Protein AF-A0A651H0Q8-F1 (afdb_monomer_lite)

Foldseek 3Di:
DPPVVVVVVVVVVVVVVVVVVVPPPPPPPPDPQPFDQDPFWQKFKAKWFWKAFLVRQAIFIGHLFADDTDALKDFKDDPVRDDPPDPPDPIFDWTFRDVVLNLCVLVVDVSSVVCVQRIKMFTKTAGGTWGDDPGTIGGRIIHTAEIAAAQFASVCVVVVHTDGFPWKWWAADDDPDDDPDDTRHPPPDPVCPRITTIGGHHPVVQVPDPSIDIGHQVSVCVNRVHHYDHDYPPDDDDDDD

pLDDT: mean 79.5, std 18.44, range [32.16, 98.25]

Secondary structure (DSSP, 8-state):
--HHHHHHHHHHHHHHHHHHHH-------------EEPSSPEEEEEEEEEEEETTSS-EEEEESSS---B-SEEE---TT---SS-TTS--SEEEESSHHHHHHHHHH-HHHHTTGGG-EEEEEEEEEEEEE-SSEEEEEEEEEEEEEEESB-HHHHHTT---B--EEEEE-----S--SSS---SSS-GGGTTEEEEEEE-HHHHHT-TTS-EE-HHHHHHHHTSEEEEE--SSS-----

Sequence (241 aa):
MPPFLVFFILLAVVFVFLWVASNDERELPSGELEDAALDEPIMAVKRAHVRLSSDGREATLTGLTAGSRYAVDARATCPRGCVTPTPTCRCGFYAMRSDVESRRLPSEATWARRADPLSVRLDVELSGVVLEYELGYRAERQRVVEVGIPDRCVPCAEAGVDRQAAGLIARPRRIASPFSGSGNPYLGDPSLREWLELRSACLDHWESAPGQPALALGDLAELLGTVVRWEASGTAGPVSR

Radius of gyration: 21.63 Å; chains: 1; bounding box: 43×67×58 Å

Structure (mmCIF, N/CA/C/O backbone):
data_AF-A0A651H0Q8-F1
#
_entry.id   AF-A0A651H0Q8-F1
#
loop_
_atom_site.group_PDB
_atom_site.id
_atom_site.type_symbol
_atom_site.label_atom_id
_atom_site.label_alt_id
_atom_site.label_comp_id
_atom_site.label_asym_id
_atom_site.label_entity_id
_atom_site.label_seq_id
_atom_site.pdbx_PDB_ins_code
_atom_site.Cartn_x
_atom_site.Cartn_y
_atom_site.Cartn_z
_atom_site.occupancy
_atom_site.B_iso_or_equiv
_atom_site.auth_seq_id
_atom_site.auth_comp_id
_atom_site.auth_asym_id
_atom_site.auth_atom_id
_atom_site.pdbx_PDB_model_num
ATOM 1 N N . MET A 1 1 ? 15.636 52.898 32.239 1.00 58.38 1 MET A N 1
ATOM 2 C CA . MET A 1 1 ? 15.802 51.442 32.025 1.00 58.38 1 MET A CA 1
ATOM 3 C C . MET A 1 1 ? 17.014 51.226 31.137 1.00 58.38 1 MET A C 1
ATOM 5 O O . MET A 1 1 ? 17.113 51.940 30.144 1.00 58.38 1 MET A O 1
ATOM 9 N N . PRO A 1 2 ? 17.943 50.319 31.479 1.00 79.19 2 PRO A N 1
ATOM 10 C CA . PRO A 1 2 ? 19.078 50.038 30.610 1.00 79.19 2 PRO A CA 1
ATOM 11 C C . PRO A 1 2 ? 18.572 49.432 29.287 1.00 79.19 2 PRO A C 1
ATOM 13 O O . PRO A 1 2 ? 17.669 48.594 29.322 1.00 79.19 2 PRO A O 1
ATOM 16 N N . PRO A 1 3 ? 19.123 49.834 28.128 1.00 78.38 3 PRO A N 1
ATOM 17 C CA . PRO A 1 3 ? 18.635 49.426 26.804 1.00 78.38 3 PRO A CA 1
ATOM 18 C C . PRO A 1 3 ? 18.616 47.901 26.609 1.00 78.38 3 PRO A C 1
ATOM 20 O O . PRO A 1 3 ? 17.747 47.371 25.921 1.00 78.38 3 PRO A O 1
ATOM 23 N N . PHE A 1 4 ? 19.500 47.182 27.303 1.00 76.81 4 PHE A N 1
ATOM 24 C CA . PHE A 1 4 ? 19.525 45.720 27.321 1.00 76.81 4 PHE A CA 1
ATOM 25 C C . PHE A 1 4 ? 18.252 45.094 27.910 1.00 76.81 4 PHE A C 1
ATOM 27 O O . PHE A 1 4 ? 17.795 44.067 27.422 1.00 76.81 4 PHE A O 1
ATOM 34 N N . LEU A 1 5 ? 17.632 45.723 28.911 1.00 81.81 5 LEU A N 1
ATOM 35 C CA . LEU A 1 5 ? 16.443 45.175 29.568 1.00 81.81 5 LEU A CA 1
ATOM 36 C C . LEU A 1 5 ? 15.201 45.263 28.667 1.00 81.81 5 LEU A C 1
ATOM 38 O O . LEU A 1 5 ? 14.385 44.349 28.651 1.00 81.81 5 LEU A O 1
ATOM 42 N N . VAL A 1 6 ? 15.098 46.324 27.860 1.00 82.75 6 VAL A N 1
ATOM 43 C CA . VAL A 1 6 ? 14.011 46.494 26.880 1.00 82.75 6 VAL A CA 1
ATOM 44 C C . VAL A 1 6 ? 14.120 45.455 25.759 1.00 82.75 6 VAL A C 1
ATOM 46 O O . VAL A 1 6 ? 13.115 44.871 25.362 1.00 82.75 6 VAL A O 1
ATOM 49 N N . PHE A 1 7 ? 15.341 45.169 25.298 1.00 85.31 7 PHE A N 1
ATOM 50 C CA . PHE A 1 7 ? 15.590 44.157 24.269 1.00 85.31 7 PHE A CA 1
ATOM 51 C C . PHE A 1 7 ? 15.193 42.744 24.726 1.00 85.31 7 PHE A C 1
ATOM 53 O O . PHE A 1 7 ? 14.499 42.039 23.997 1.00 85.31 7 PHE A O 1
ATOM 60 N N . PHE A 1 8 ? 15.560 42.347 25.950 1.00 86.69 8 PHE A N 1
ATOM 61 C CA . PHE A 1 8 ? 15.185 41.033 26.488 1.00 86.69 8 PHE A CA 1
ATOM 62 C C . PHE A 1 8 ? 13.675 40.877 26.683 1.00 86.69 8 PHE A C 1
ATOM 64 O O . PHE A 1 8 ? 13.137 39.809 26.397 1.00 86.69 8 PHE A O 1
ATOM 71 N N . ILE A 1 9 ? 12.981 41.935 27.114 1.00 88.31 9 ILE A N 1
ATOM 72 C CA . ILE A 1 9 ? 11.519 41.913 27.253 1.00 88.31 9 ILE A CA 1
ATOM 73 C C . ILE A 1 9 ? 10.855 41.730 25.884 1.00 88.31 9 ILE A C 1
ATOM 75 O O . ILE A 1 9 ? 9.974 40.886 25.748 1.00 88.31 9 ILE A O 1
ATOM 79 N N . LEU A 1 10 ? 11.303 42.454 24.853 1.00 88.75 10 LEU A N 1
ATOM 80 C CA . LEU A 1 10 ? 10.767 42.294 23.497 1.00 88.75 10 LEU A CA 1
ATOM 81 C C . LEU A 1 10 ? 11.007 40.885 22.947 1.00 88.75 10 LEU A C 1
ATOM 83 O O . LEU A 1 10 ? 10.104 40.298 22.359 1.00 88.75 10 LEU A O 1
ATOM 87 N N . LEU A 1 11 ? 12.192 40.318 23.180 1.00 89.88 11 LEU A N 1
ATOM 88 C CA . LEU A 1 11 ? 12.531 38.976 22.713 1.00 89.88 11 LEU A CA 1
ATOM 89 C C . LEU A 1 11 ? 11.701 37.901 23.430 1.00 89.88 11 LEU A C 1
ATOM 91 O O . LEU A 1 11 ? 11.216 36.978 22.783 1.00 89.88 11 LEU A O 1
ATOM 95 N N . ALA A 1 12 ? 11.457 38.062 24.734 1.00 87.62 12 ALA A N 1
ATOM 96 C CA . ALA A 1 12 ? 10.565 37.191 25.494 1.00 87.62 12 ALA A CA 1
ATOM 97 C C . ALA A 1 12 ? 9.109 37.292 25.011 1.00 87.62 12 ALA A C 1
ATOM 99 O O . ALA A 1 12 ? 8.456 36.268 24.848 1.00 87.62 12 ALA A O 1
ATOM 100 N N . VAL A 1 13 ? 8.611 38.499 24.720 1.00 89.38 13 VAL A N 1
ATOM 101 C CA . VAL A 1 13 ? 7.250 38.697 24.189 1.00 89.38 13 VAL A CA 1
ATOM 102 C C . VAL A 1 13 ? 7.101 38.067 22.806 1.00 89.38 13 VAL A C 1
ATOM 104 O O . VAL A 1 13 ? 6.123 37.364 22.571 1.00 89.38 13 VAL A O 1
ATOM 107 N N . VAL A 1 14 ? 8.077 38.252 21.911 1.00 90.25 14 VAL A N 1
ATOM 108 C CA . VAL A 1 14 ? 8.083 37.609 20.587 1.00 90.25 14 VAL A CA 1
ATOM 109 C C . VAL A 1 14 ? 8.149 36.091 20.726 1.00 90.25 14 VAL A C 1
ATOM 111 O O . VAL A 1 14 ? 7.401 35.391 20.052 1.00 90.25 14 VAL A O 1
ATOM 114 N N . PHE A 1 15 ? 8.988 35.573 21.624 1.00 86.31 15 PHE A N 1
ATOM 115 C CA . PHE A 1 15 ? 9.082 34.138 21.874 1.00 86.31 15 PHE A CA 1
ATOM 116 C C . PHE A 1 15 ? 7.768 33.567 22.414 1.00 86.31 15 PHE A C 1
ATOM 118 O O . PHE A 1 15 ? 7.323 32.538 21.926 1.00 86.31 15 PHE A O 1
ATOM 125 N N . VAL A 1 16 ? 7.108 34.249 23.355 1.00 84.19 16 VAL A N 1
ATOM 126 C CA . VAL A 1 16 ? 5.787 33.849 23.865 1.00 84.19 16 VAL A CA 1
ATOM 127 C C . VAL A 1 16 ? 4.738 33.904 22.758 1.00 84.19 16 VAL A C 1
ATOM 129 O O . VAL A 1 16 ? 3.971 32.961 22.627 1.00 84.19 16 VAL A O 1
ATOM 132 N N . PHE A 1 17 ? 4.727 34.939 21.917 1.00 79.50 17 PHE A N 1
ATOM 133 C CA . PHE A 1 17 ? 3.796 35.023 20.788 1.00 79.50 17 PHE A CA 1
ATOM 134 C C . PHE A 1 17 ? 4.016 33.908 19.764 1.00 79.50 17 PHE A C 1
ATOM 136 O O . PHE A 1 17 ? 3.051 33.307 19.304 1.00 79.50 17 PHE A O 1
ATOM 143 N N . LEU A 1 18 ? 5.270 33.603 19.428 1.00 76.31 18 LEU A N 1
ATOM 144 C CA . LEU A 1 18 ? 5.611 32.506 18.521 1.00 76.31 18 LEU A CA 1
ATOM 145 C C . LEU A 1 18 ? 5.311 31.142 19.144 1.00 76.31 18 LEU A C 1
ATOM 147 O O . LEU A 1 18 ? 4.853 30.246 18.445 1.00 76.31 18 LEU A O 1
ATOM 151 N N . TRP A 1 19 ? 5.529 30.986 20.449 1.00 75.19 19 TRP A N 1
ATOM 152 C CA . TRP A 1 19 ? 5.202 29.769 21.185 1.00 75.19 19 TRP A CA 1
ATOM 153 C C . TRP A 1 19 ? 3.688 29.559 21.272 1.00 75.19 19 TRP A C 1
ATOM 155 O O . TRP A 1 19 ? 3.228 28.461 20.995 1.00 75.19 19 TRP A O 1
ATOM 165 N N . VAL A 1 20 ? 2.905 30.606 21.555 1.00 68.50 20 VAL A N 1
ATOM 166 C CA . VAL A 1 20 ? 1.432 30.563 21.553 1.00 68.50 20 VAL A CA 1
ATOM 167 C C . VAL A 1 20 ? 0.891 30.303 20.146 1.00 68.50 20 VAL A C 1
ATOM 169 O O . VAL A 1 20 ? 0.029 29.453 19.989 1.00 68.50 20 VAL A O 1
ATOM 172 N N . ALA A 1 21 ? 1.429 30.954 19.111 1.00 66.00 21 ALA A N 1
ATOM 173 C CA . ALA A 1 21 ? 1.021 30.706 17.725 1.00 66.00 21 ALA A CA 1
ATOM 174 C C . ALA A 1 21 ? 1.430 29.310 17.220 1.00 66.00 21 ALA A C 1
ATOM 176 O O . ALA A 1 21 ? 0.765 28.746 16.357 1.00 66.00 21 ALA A O 1
ATOM 177 N N . SER A 1 22 ? 2.521 28.744 17.747 1.00 66.50 22 SER A N 1
ATOM 178 C CA . SER A 1 22 ? 2.955 27.374 17.449 1.00 66.50 22 SER A CA 1
ATOM 179 C C . SER A 1 22 ? 2.196 26.316 18.255 1.00 66.50 22 SER A C 1
ATOM 181 O O . SER A 1 22 ? 2.144 25.172 17.812 1.00 66.50 22 SER A O 1
ATOM 183 N N . ASN A 1 23 ? 1.654 26.682 19.419 1.00 53.66 23 ASN A N 1
ATOM 184 C CA . ASN A 1 23 ? 0.813 25.842 20.275 1.00 53.66 23 ASN A CA 1
ATOM 185 C C . ASN A 1 23 ? -0.680 26.112 20.072 1.00 53.66 23 ASN A C 1
ATOM 187 O O . ASN A 1 23 ? -1.484 25.689 20.900 1.00 53.66 23 ASN A O 1
ATOM 191 N N . ASP A 1 24 ? -1.061 26.764 18.972 1.00 43.28 24 ASP A N 1
ATOM 192 C CA . ASP A 1 24 ? -2.430 26.728 18.466 1.00 43.28 24 ASP A CA 1
ATOM 193 C C . ASP A 1 24 ? -2.692 25.313 17.917 1.00 43.28 24 ASP A C 1
ATOM 195 O O . ASP A 1 24 ? -2.823 25.063 16.715 1.00 43.28 24 ASP A O 1
ATOM 199 N N . GLU A 1 25 ? -2.686 24.339 18.832 1.00 45.59 25 GLU A N 1
ATOM 200 C CA . GLU A 1 25 ? -3.443 23.111 18.702 1.00 45.59 25 GLU A CA 1
ATOM 201 C C . GLU A 1 25 ? -4.886 23.571 18.567 1.00 45.59 25 GLU A C 1
ATOM 203 O O . GLU A 1 25 ? -5.592 23.737 19.557 1.00 45.59 25 GLU A O 1
ATOM 208 N N . ARG A 1 26 ? -5.303 23.856 17.328 1.00 42.34 26 ARG A N 1
ATOM 209 C CA . ARG A 1 26 ? -6.712 24.020 17.001 1.00 42.34 26 ARG A CA 1
ATOM 210 C C . ARG A 1 26 ? -7.426 22.868 17.679 1.00 42.34 26 ARG A C 1
ATOM 212 O O . ARG A 1 26 ? -7.199 21.715 17.303 1.00 42.34 26 ARG A O 1
ATOM 219 N N . GLU A 1 27 ? -8.234 23.191 18.683 1.00 38.28 27 GLU A N 1
ATOM 220 C CA . GLU A 1 27 ? -9.226 22.283 19.222 1.00 38.28 27 GLU A CA 1
ATOM 221 C C . GLU A 1 27 ? -10.035 21.826 18.014 1.00 38.28 27 GLU A C 1
ATOM 223 O O . GLU A 1 27 ? -10.849 22.562 17.454 1.00 38.28 27 GLU A O 1
ATOM 228 N N . LEU A 1 28 ? -9.701 20.631 17.525 1.00 44.22 28 LEU A N 1
ATOM 229 C CA . LEU A 1 28 ? -10.517 19.942 16.552 1.00 44.22 28 LEU A CA 1
ATOM 230 C C . LEU A 1 28 ? -11.898 19.879 17.198 1.00 44.22 28 LEU A C 1
ATOM 232 O O . LEU A 1 28 ? -11.979 19.407 18.337 1.00 44.22 28 LEU A O 1
ATOM 236 N N . PRO A 1 29 ? -12.950 20.393 16.538 1.00 36.59 29 PRO A N 1
ATOM 237 C CA . PRO A 1 29 ? -14.281 20.364 17.106 1.00 36.59 29 PRO A CA 1
ATOM 238 C C . PRO A 1 29 ? -14.562 18.923 17.508 1.00 36.59 29 PRO A C 1
ATOM 240 O O . PRO A 1 29 ? -14.526 18.014 16.676 1.00 36.59 29 PRO A O 1
ATOM 243 N N . SER A 1 30 ? -14.765 18.720 18.807 1.00 40.84 30 SER A N 1
ATOM 244 C CA . SER A 1 30 ? -15.119 17.445 19.413 1.00 40.84 30 SER A CA 1
ATOM 245 C C . SER A 1 30 ? -16.570 17.124 19.065 1.00 40.84 30 SER A C 1
ATOM 247 O O . SER A 1 30 ? -17.421 17.018 19.948 1.00 40.84 30 SER A O 1
ATOM 249 N N . GLY A 1 31 ? -16.874 17.043 17.768 1.00 43.09 31 GLY A N 1
ATOM 250 C CA . GLY A 1 31 ? -18.055 16.331 17.320 1.00 43.09 31 GLY A CA 1
ATOM 251 C C . GLY A 1 31 ? -17.965 14.939 17.922 1.00 43.09 31 GLY A C 1
ATOM 252 O O . GLY A 1 31 ? -16.889 14.336 17.896 1.00 43.09 31 GLY A O 1
ATOM 253 N N . GLU A 1 32 ? -19.048 14.487 18.546 1.00 42.12 32 GLU A N 1
ATOM 254 C CA . GLU A 1 32 ? -19.187 13.104 18.984 1.00 42.12 32 GLU A CA 1
ATOM 255 C C . GLU A 1 32 ? -18.803 12.214 17.801 1.00 42.12 32 GLU A C 1
ATOM 257 O O . GLU A 1 32 ? -19.514 12.139 16.803 1.00 42.12 32 GLU A O 1
ATOM 262 N N . LEU A 1 33 ? -17.609 11.625 17.866 1.00 54.22 33 LEU A N 1
ATOM 263 C CA . LEU A 1 33 ? -17.203 10.597 16.928 1.00 54.22 33 LEU A CA 1
ATOM 264 C C . LEU A 1 33 ? -18.103 9.412 17.265 1.00 54.22 33 LEU A C 1
ATOM 266 O O . LEU A 1 33 ? -17.948 8.806 18.324 1.00 54.22 33 LEU A O 1
ATOM 270 N N . GLU A 1 34 ? -19.106 9.161 16.428 1.00 56.50 34 GLU A N 1
ATOM 271 C CA . GLU A 1 34 ? -19.976 8.004 16.592 1.00 56.50 34 GLU A CA 1
ATOM 272 C C . GLU A 1 34 ? -19.148 6.737 16.358 1.00 56.50 34 GLU A C 1
ATOM 274 O O . GLU A 1 34 ? -18.801 6.383 15.231 1.00 56.50 34 GLU A O 1
ATOM 279 N N . ASP A 1 35 ? -18.815 6.051 17.450 1.00 60.16 35 ASP A N 1
ATOM 280 C CA . ASP A 1 35 ? -18.239 4.712 17.433 1.00 60.16 35 ASP A CA 1
ATOM 281 C C . ASP A 1 35 ? -19.345 3.718 17.032 1.00 60.16 35 ASP A C 1
ATOM 283 O O . ASP A 1 35 ? -19.975 3.081 17.879 1.00 60.16 35 ASP A O 1
ATOM 287 N N . ALA A 1 36 ? -19.619 3.589 15.734 1.00 61.53 36 ALA A N 1
ATOM 288 C CA . ALA A 1 36 ? -20.574 2.606 15.234 1.00 61.53 36 ALA A CA 1
ATOM 289 C C . ALA A 1 36 ? -19.857 1.295 14.879 1.00 61.53 36 ALA A C 1
ATOM 291 O O . ALA A 1 36 ? -18.912 1.267 14.084 1.00 61.53 36 ALA A O 1
ATOM 292 N N . ALA A 1 37 ? -20.322 0.186 15.456 1.00 64.94 37 ALA A N 1
ATOM 293 C CA . ALA A 1 37 ? -20.085 -1.126 14.870 1.00 64.94 37 ALA A CA 1
ATOM 294 C C . ALA A 1 37 ? -21.007 -1.250 13.654 1.00 64.94 37 ALA A C 1
ATOM 296 O O . ALA A 1 37 ? -22.225 -1.169 13.795 1.00 64.94 37 ALA A O 1
ATOM 297 N N . LEU A 1 38 ? -20.425 -1.383 12.466 1.00 69.12 38 LEU A N 1
ATOM 298 C CA . LEU A 1 38 ? -21.190 -1.404 11.222 1.00 69.12 38 LEU A CA 1
ATOM 299 C C . LEU A 1 38 ? -21.595 -2.830 10.847 1.00 69.12 38 LEU A C 1
ATOM 301 O O . LEU A 1 38 ? -20.752 -3.731 10.850 1.00 69.12 38 LEU A O 1
ATOM 305 N N . ASP A 1 39 ? -22.864 -3.001 10.473 1.00 72.56 39 ASP A N 1
ATOM 306 C CA . ASP A 1 39 ? -23.389 -4.261 9.934 1.00 72.56 39 ASP A CA 1
ATOM 307 C C . ASP A 1 39 ? -22.916 -4.504 8.488 1.00 72.56 39 ASP A C 1
ATOM 309 O O . ASP A 1 39 ? -22.692 -5.649 8.090 1.00 72.56 39 ASP A O 1
ATOM 313 N N . GLU A 1 40 ? -22.692 -3.431 7.718 1.00 87.31 40 GLU A N 1
ATOM 314 C CA . GLU A 1 40 ? -22.168 -3.474 6.349 1.00 87.31 40 GLU A CA 1
ATOM 315 C C . GLU A 1 40 ? -20.798 -2.777 6.244 1.00 87.31 40 GLU A C 1
ATOM 317 O O . GLU A 1 40 ? -20.602 -1.711 6.838 1.00 87.31 40 GLU A O 1
ATOM 322 N N . PRO A 1 41 ? -19.829 -3.335 5.491 1.00 92.50 41 PRO A N 1
ATOM 323 C CA . PRO A 1 41 ? -18.532 -2.694 5.313 1.00 92.50 41 PRO A CA 1
ATOM 324 C C . PRO A 1 41 ? -18.612 -1.373 4.534 1.00 92.50 41 PRO A C 1
ATOM 326 O O . PRO A 1 41 ? -19.309 -1.272 3.526 1.00 92.50 41 PRO A O 1
ATOM 329 N N . ILE A 1 42 ? -17.815 -0.379 4.939 1.00 95.06 42 ILE A N 1
ATOM 330 C CA . ILE A 1 42 ? -17.662 0.884 4.199 1.00 95.06 42 ILE A CA 1
ATOM 331 C C . ILE A 1 42 ? -16.602 0.726 3.115 1.00 95.06 42 ILE A C 1
ATOM 333 O O . ILE A 1 42 ? -15.455 0.387 3.409 1.00 95.06 42 ILE A O 1
ATOM 337 N N . MET A 1 43 ? -16.956 1.074 1.879 1.00 95.94 43 MET A N 1
ATOM 338 C CA . MET A 1 43 ? -15.986 1.224 0.797 1.00 95.94 43 MET A CA 1
ATOM 339 C C . MET A 1 43 ? -15.220 2.541 0.929 1.00 95.94 43 MET A C 1
ATOM 341 O O . MET A 1 43 ? -15.809 3.617 1.043 1.00 95.94 43 MET A O 1
ATOM 345 N N . ALA A 1 44 ? -13.895 2.459 0.886 1.00 95.50 44 ALA A N 1
ATOM 346 C CA . ALA A 1 44 ? -12.996 3.600 0.979 1.00 95.50 44 ALA A CA 1
ATOM 347 C C . ALA A 1 44 ? -11.735 3.378 0.131 1.00 95.50 44 ALA A C 1
ATOM 349 O O . ALA A 1 44 ? -11.480 2.280 -0.365 1.00 95.50 44 ALA A O 1
ATOM 350 N N . VAL A 1 45 ? -10.924 4.425 -0.020 1.00 93.94 45 VAL A N 1
ATOM 351 C CA . VAL A 1 45 ? -9.679 4.392 -0.801 1.00 93.94 45 VAL A CA 1
ATOM 352 C C . VAL A 1 45 ? -8.511 4.825 0.071 1.00 93.94 45 VAL A C 1
ATOM 354 O O . VAL A 1 45 ? -8.617 5.782 0.831 1.00 93.94 45 VAL A O 1
ATOM 357 N N . LYS A 1 46 ? -7.356 4.172 -0.030 1.00 91.50 46 LYS A N 1
ATOM 358 C CA . LYS A 1 46 ? -6.136 4.625 0.658 1.00 91.50 46 LYS A CA 1
ATOM 359 C C . LYS A 1 46 ? -4.893 4.442 -0.195 1.00 91.50 46 LYS A C 1
ATOM 361 O O . LYS A 1 46 ? -4.890 3.689 -1.161 1.00 91.50 46 LYS A O 1
ATOM 366 N N . ARG A 1 47 ? -3.805 5.092 0.219 1.00 90.12 47 ARG A N 1
ATOM 367 C CA . ARG A 1 47 ? -2.466 4.866 -0.334 1.00 90.12 47 ARG A CA 1
ATOM 368 C C . ARG A 1 47 ? -1.634 4.000 0.605 1.00 90.12 47 ARG A C 1
ATOM 370 O O . ARG A 1 47 ? -1.696 4.143 1.830 1.00 90.12 47 ARG A O 1
ATOM 377 N N . ALA A 1 48 ? -0.842 3.113 0.024 1.00 90.19 48 ALA A N 1
ATOM 378 C CA . ALA A 1 48 ? 0.050 2.212 0.743 1.00 90.19 48 ALA A CA 1
ATOM 379 C C . ALA A 1 48 ? 1.327 1.965 -0.060 1.00 90.19 48 ALA A C 1
ATOM 381 O O . ALA A 1 48 ? 1.454 2.410 -1.195 1.00 90.19 48 ALA A O 1
ATOM 382 N N . HIS A 1 49 ? 2.262 1.225 0.523 1.00 90.31 49 HIS A N 1
ATOM 383 C CA . HIS A 1 49 ? 3.347 0.599 -0.223 1.00 90.31 49 HIS A CA 1
ATOM 384 C C . HIS A 1 49 ? 3.138 -0.908 -0.270 1.00 90.31 49 HIS A C 1
ATOM 386 O O . HIS A 1 49 ? 2.687 -1.494 0.717 1.00 90.31 49 HIS A O 1
ATOM 392 N N . VAL A 1 50 ? 3.550 -1.521 -1.378 1.00 93.44 50 VAL A N 1
ATOM 393 C CA . VAL A 1 50 ? 3.661 -2.975 -1.494 1.00 93.44 50 VAL A CA 1
ATOM 394 C C . VAL A 1 50 ? 5.099 -3.384 -1.203 1.00 93.44 50 VAL A C 1
ATOM 396 O O . VAL A 1 50 ? 6.062 -2.759 -1.664 1.00 93.44 50 VAL A O 1
ATOM 399 N N . ARG A 1 51 ? 5.239 -4.432 -0.403 1.00 92.38 51 ARG A N 1
ATOM 400 C CA . ARG A 1 51 ? 6.508 -5.010 0.013 1.00 92.38 51 ARG A CA 1
ATOM 401 C C . ARG A 1 51 ? 6.591 -6.445 -0.481 1.00 92.38 51 ARG A C 1
ATOM 403 O O . ARG A 1 51 ? 5.592 -7.154 -0.434 1.00 92.38 51 ARG A O 1
ATOM 410 N N . LEU A 1 52 ? 7.778 -6.857 -0.900 1.00 93.81 52 LEU A N 1
ATOM 411 C CA . LEU A 1 52 ? 8.092 -8.232 -1.278 1.00 93.81 52 LEU A CA 1
ATOM 412 C C . LEU A 1 52 ? 9.197 -8.753 -0.360 1.00 93.81 52 LEU A C 1
ATOM 414 O O . LEU A 1 52 ? 10.150 -8.019 -0.091 1.00 93.81 52 LEU A O 1
ATOM 418 N N . SER A 1 53 ? 9.088 -9.983 0.126 1.00 91.94 53 SER A N 1
ATOM 419 C CA . SER A 1 53 ? 10.178 -10.622 0.861 1.00 91.94 53 SER A CA 1
ATOM 420 C C . SER A 1 53 ? 11.425 -10.742 -0.024 1.00 91.94 53 SER A C 1
ATOM 422 O O . SER A 1 53 ? 11.345 -10.796 -1.254 1.00 91.94 53 SER A O 1
ATOM 424 N N . SER A 1 54 ? 12.607 -10.760 0.588 1.00 88.31 54 SER A N 1
ATOM 425 C CA . SER A 1 54 ? 13.885 -10.858 -0.130 1.00 88.31 54 SER A CA 1
ATOM 426 C C . SER A 1 54 ? 14.018 -12.132 -0.975 1.00 88.31 54 SER A C 1
ATOM 428 O O . SER A 1 54 ? 14.701 -12.110 -1.998 1.00 88.31 54 SER A O 1
ATOM 430 N N . ASP A 1 55 ? 13.335 -13.209 -0.584 1.00 89.62 55 ASP A N 1
ATOM 431 C CA . ASP A 1 55 ? 13.245 -14.474 -1.321 1.00 89.62 55 ASP A CA 1
ATOM 432 C C . ASP A 1 55 ? 12.136 -14.498 -2.393 1.00 89.62 55 ASP A C 1
ATOM 434 O O . ASP A 1 55 ? 12.023 -15.472 -3.137 1.00 89.62 55 ASP A O 1
ATOM 438 N N . GLY A 1 56 ? 11.325 -13.439 -2.489 1.00 91.56 56 GLY A N 1
ATOM 439 C CA . GLY A 1 56 ? 10.250 -13.291 -3.469 1.00 91.56 56 GLY A CA 1
ATOM 440 C C . GLY A 1 56 ? 9.014 -14.160 -3.230 1.00 91.56 56 GLY A C 1
ATOM 441 O O . GLY A 1 56 ? 8.169 -14.245 -4.117 1.00 91.56 56 GLY A O 1
ATOM 442 N N . ARG A 1 57 ? 8.903 -14.823 -2.073 1.00 93.56 57 ARG A N 1
ATOM 443 C CA . ARG A 1 57 ? 7.833 -15.793 -1.782 1.00 93.56 57 ARG A CA 1
ATOM 444 C C . ARG A 1 57 ? 6.618 -15.202 -1.079 1.00 93.56 57 ARG A C 1
ATOM 446 O O . ARG A 1 57 ? 5.587 -15.864 -1.015 1.00 93.56 57 ARG A O 1
ATOM 453 N N . GLU A 1 58 ? 6.733 -13.995 -0.540 1.00 95.38 58 GLU A N 1
ATOM 454 C CA . GLU A 1 58 ? 5.662 -13.330 0.194 1.00 95.38 58 GLU A CA 1
ATOM 455 C C . GLU A 1 58 ? 5.534 -11.869 -0.232 1.00 95.38 58 GLU A C 1
ATOM 457 O O . GLU A 1 58 ? 6.529 -11.172 -0.445 1.00 95.38 58 GLU A O 1
ATOM 462 N N . ALA A 1 59 ? 4.296 -11.378 -0.281 1.00 95.94 59 ALA A N 1
ATOM 463 C CA . ALA A 1 59 ? 4.001 -9.963 -0.437 1.00 95.94 59 ALA A CA 1
ATOM 464 C C . ALA A 1 59 ? 3.161 -9.451 0.738 1.00 95.94 59 ALA A C 1
ATOM 466 O O . ALA A 1 59 ? 2.350 -10.165 1.324 1.00 95.94 59 ALA A O 1
ATOM 467 N N . THR A 1 60 ? 3.358 -8.188 1.104 1.00 94.88 60 THR A N 1
ATOM 468 C CA . THR A 1 60 ? 2.598 -7.537 2.174 1.00 94.88 60 THR A CA 1
ATOM 469 C C . THR A 1 60 ? 2.431 -6.050 1.892 1.00 94.88 60 THR A C 1
ATOM 471 O O . THR A 1 60 ? 3.027 -5.496 0.966 1.00 94.88 60 THR A O 1
ATOM 474 N N . LEU A 1 61 ? 1.601 -5.388 2.690 1.00 93.44 61 LEU A N 1
ATOM 475 C CA . LEU A 1 61 ? 1.295 -3.975 2.561 1.00 93.44 61 LEU A CA 1
ATOM 476 C C . LEU A 1 61 ? 1.809 -3.216 3.784 1.00 93.44 61 LEU A C 1
ATOM 478 O O . LEU A 1 61 ? 1.847 -3.737 4.897 1.00 93.44 61 LEU A O 1
ATOM 482 N N . THR A 1 62 ? 2.188 -1.957 3.584 1.00 88.38 62 THR A N 1
ATOM 483 C CA . THR A 1 62 ? 2.568 -1.038 4.669 1.00 88.38 62 THR A CA 1
ATOM 484 C C . THR A 1 62 ? 1.926 0.327 4.456 1.00 88.38 62 THR A C 1
ATOM 486 O O . THR A 1 62 ? 1.705 0.738 3.317 1.00 88.38 62 THR A O 1
ATOM 489 N N . GLY A 1 63 ? 1.631 1.053 5.537 1.00 82.94 63 GLY A N 1
ATOM 490 C CA . GLY A 1 63 ? 1.151 2.436 5.449 1.00 82.94 63 GLY A CA 1
ATOM 491 C C . GLY A 1 63 ? 2.208 3.387 4.872 1.00 82.94 63 GLY A C 1
ATOM 492 O O . GLY A 1 63 ? 3.387 3.048 4.807 1.00 82.94 63 GLY A O 1
ATOM 493 N N . LEU A 1 64 ? 1.796 4.594 4.470 1.00 76.75 64 LEU A N 1
ATOM 494 C CA . LEU A 1 64 ? 2.723 5.612 3.953 1.00 76.75 64 LEU A CA 1
ATOM 495 C C . LEU A 1 64 ? 3.630 6.227 5.037 1.00 76.75 64 LEU A C 1
ATOM 497 O O . LEU A 1 64 ? 4.795 6.529 4.767 1.00 76.75 64 LEU A O 1
ATOM 501 N N . THR A 1 65 ? 3.087 6.436 6.243 1.00 64.56 65 THR A N 1
ATOM 502 C CA . THR A 1 65 ? 3.663 7.283 7.312 1.00 64.56 65 THR A CA 1
ATOM 503 C C . THR A 1 65 ? 4.109 6.558 8.565 1.00 64.56 65 THR A C 1
ATOM 505 O O . THR A 1 65 ? 4.878 7.107 9.344 1.00 64.56 65 THR A O 1
ATOM 508 N N . ALA A 1 66 ? 3.573 5.380 8.834 1.00 61.97 66 ALA A N 1
ATOM 509 C CA . ALA A 1 66 ? 3.907 4.561 9.987 1.00 61.97 66 ALA A CA 1
ATOM 510 C C . ALA A 1 66 ? 3.102 3.271 9.892 1.00 61.97 66 ALA A C 1
ATOM 512 O O . ALA A 1 66 ? 2.076 3.207 9.208 1.00 61.97 66 ALA A O 1
ATOM 513 N N . GLY A 1 67 ? 3.546 2.275 10.644 1.00 64.56 67 GLY A N 1
ATOM 514 C CA . GLY A 1 67 ? 2.810 1.043 10.855 1.00 64.56 67 GLY A CA 1
ATOM 515 C C . GLY A 1 67 ? 3.595 -0.175 10.414 1.00 64.56 67 GLY A C 1
ATOM 516 O O . GLY A 1 67 ? 4.460 -0.111 9.541 1.00 64.56 67 GLY A O 1
ATOM 517 N N . SER A 1 68 ? 3.264 -1.287 11.051 1.00 75.06 68 SER A N 1
ATOM 518 C CA . SER A 1 68 ? 3.788 -2.590 10.690 1.00 75.06 68 SER A CA 1
ATOM 519 C C . SER A 1 68 ? 3.187 -3.068 9.374 1.00 75.06 68 SER A C 1
ATOM 521 O O . SER A 1 68 ? 2.174 -2.552 8.890 1.00 75.06 68 SER A O 1
ATOM 523 N N . ARG A 1 69 ? 3.826 -4.086 8.807 1.00 88.06 69 ARG A N 1
ATOM 524 C CA . ARG A 1 69 ? 3.267 -4.866 7.708 1.00 88.06 69 ARG A CA 1
ATOM 525 C C . ARG A 1 69 ? 1.879 -5.410 8.059 1.00 88.06 69 ARG A C 1
ATOM 527 O O . ARG A 1 69 ? 1.633 -5.808 9.198 1.00 88.06 69 ARG A O 1
ATOM 534 N N . TYR A 1 70 ? 0.991 -5.441 7.076 1.00 91.12 70 TYR A N 1
ATOM 535 C CA . TYR A 1 70 ? -0.343 -6.014 7.204 1.00 91.12 70 TYR A CA 1
ATOM 536 C C . TYR A 1 70 ? -0.734 -6.781 5.940 1.00 91.12 70 TYR A C 1
ATOM 538 O O . TYR A 1 70 ? -0.281 -6.481 4.832 1.00 91.12 70 TYR A O 1
ATOM 546 N N . ALA A 1 71 ? -1.562 -7.806 6.124 1.00 95.25 71 ALA A N 1
ATOM 547 C CA . ALA A 1 71 ? -2.139 -8.579 5.033 1.00 95.25 71 ALA A CA 1
ATOM 548 C C . ALA A 1 71 ? -3.305 -7.824 4.369 1.00 95.25 71 ALA A C 1
ATOM 550 O O . ALA A 1 71 ? -3.747 -6.779 4.851 1.00 95.25 71 ALA A O 1
ATOM 551 N N . VAL A 1 72 ? -3.794 -8.368 3.253 1.00 97.00 72 VAL A N 1
ATOM 552 C CA . VAL A 1 72 ? -4.978 -7.869 2.537 1.00 97.00 72 VAL A CA 1
ATOM 553 C C . VAL A 1 72 ? -6.197 -7.788 3.451 1.00 97.00 72 VAL A C 1
ATOM 555 O O . VAL A 1 72 ? -6.866 -6.760 3.465 1.00 97.00 72 VAL A O 1
ATOM 558 N N . ASP A 1 73 ? -6.452 -8.837 4.231 1.00 97.38 73 ASP A N 1
ATOM 559 C CA . ASP A 1 73 ? -7.431 -8.844 5.316 1.00 97.38 73 ASP A CA 1
ATOM 560 C C . ASP A 1 73 ? -6.675 -8.737 6.640 1.00 97.38 73 ASP A C 1
ATOM 562 O O . ASP A 1 73 ? -5.806 -9.560 6.947 1.00 97.38 73 ASP A O 1
ATOM 566 N N . ALA A 1 74 ? -6.937 -7.673 7.391 1.00 95.50 74 ALA A N 1
ATOM 567 C CA . ALA A 1 74 ? -6.207 -7.399 8.610 1.00 95.50 74 ALA A CA 1
ATOM 568 C C . ALA A 1 74 ? -7.064 -6.683 9.651 1.00 95.50 74 ALA A C 1
ATOM 570 O O . ALA A 1 74 ? -7.923 -5.852 9.352 1.00 95.50 74 ALA A O 1
ATOM 571 N N . ARG A 1 75 ? -6.731 -6.953 10.914 1.00 94.00 75 ARG A N 1
ATOM 572 C CA . ARG A 1 75 ? -7.186 -6.189 12.073 1.00 94.00 75 ARG A CA 1
ATOM 573 C C . ARG A 1 75 ? -6.044 -5.318 12.581 1.00 94.00 75 ARG A C 1
ATOM 575 O O . ARG A 1 75 ? -4.913 -5.779 12.729 1.00 94.00 75 ARG A O 1
ATOM 582 N N . ALA A 1 76 ? -6.347 -4.057 12.850 1.00 90.88 76 ALA A N 1
ATOM 583 C CA . ALA A 1 76 ? -5.398 -3.101 13.372 1.00 90.88 76 ALA A CA 1
ATOM 584 C C . ALA A 1 76 ? -5.043 -3.446 14.820 1.00 90.88 76 ALA A C 1
ATOM 586 O O . ALA A 1 76 ? -5.883 -3.865 15.617 1.00 90.88 76 ALA A O 1
ATOM 587 N N . THR A 1 77 ? -3.778 -3.240 15.165 1.00 86.12 77 THR A N 1
ATOM 588 C CA . THR A 1 77 ? -3.257 -3.469 16.509 1.00 86.12 77 THR A CA 1
ATOM 589 C C . THR A 1 77 ? -2.628 -2.190 17.044 1.00 86.12 77 THR A C 1
ATOM 591 O O . THR A 1 77 ? -2.048 -1.387 16.309 1.00 86.12 77 THR A O 1
ATOM 594 N N . CYS A 1 78 ? -2.769 -1.975 18.349 1.00 84.44 78 CYS A N 1
ATOM 595 C CA . CYS A 1 78 ? -2.153 -0.860 19.051 1.00 84.44 78 CYS A CA 1
ATOM 596 C C . CYS A 1 78 ? -0.884 -1.359 19.747 1.00 84.44 78 CYS A C 1
ATOM 598 O O . CYS A 1 78 ? -0.995 -2.169 20.666 1.00 84.44 78 CYS A O 1
ATOM 600 N N . PRO A 1 79 ? 0.312 -0.840 19.415 1.00 79.38 79 PRO A N 1
ATOM 601 C CA . PRO A 1 79 ? 1.541 -1.193 20.134 1.00 79.38 79 PRO A CA 1
ATOM 602 C C . PRO A 1 79 ? 1.487 -0.864 21.633 1.00 79.38 79 PRO A C 1
ATOM 604 O O . PRO A 1 79 ? 2.223 -1.437 22.425 1.00 79.38 79 PRO A O 1
ATOM 607 N N . ARG A 1 80 ? 0.599 0.061 22.027 1.00 82.31 80 ARG A N 1
ATOM 608 C CA . ARG A 1 80 ? 0.346 0.450 23.423 1.00 82.31 80 ARG A CA 1
ATOM 609 C C . ARG A 1 80 ? -0.735 -0.399 24.114 1.00 82.31 80 ARG A C 1
ATOM 611 O O . ARG A 1 80 ? -1.106 -0.082 25.236 1.00 82.31 80 ARG A O 1
ATOM 618 N N . GLY A 1 81 ? -1.281 -1.421 23.448 1.00 84.25 81 GLY A N 1
ATOM 619 C CA . GLY A 1 81 ? -2.308 -2.313 24.005 1.00 84.25 81 GLY A CA 1
ATOM 620 C C . GLY A 1 81 ? -3.711 -1.705 24.127 1.00 84.25 81 GLY A C 1
ATOM 621 O O . GLY A 1 81 ? -4.563 -2.260 24.809 1.00 84.25 81 GLY A O 1
ATOM 622 N N . CYS A 1 82 ? -3.962 -0.564 23.487 1.00 86.62 82 CYS A N 1
ATOM 623 C CA . CYS A 1 82 ? -5.262 0.091 23.507 1.00 86.62 82 CYS A CA 1
ATOM 624 C C . CYS A 1 82 ? -6.295 -0.606 22.604 1.00 86.62 82 CYS A C 1
ATOM 626 O O . CYS A 1 82 ? -5.939 -1.202 21.580 1.00 86.62 82 CYS A O 1
ATOM 628 N N . VAL A 1 83 ? -7.582 -0.476 22.950 1.00 85.44 83 VAL A N 1
ATOM 629 C CA . VAL A 1 83 ? -8.685 -0.841 22.046 1.00 85.44 83 VAL A CA 1
ATOM 630 C C . VAL A 1 83 ? -8.536 -0.030 20.758 1.00 85.44 83 VAL A C 1
ATOM 632 O O . VAL A 1 83 ? -8.219 1.160 20.796 1.00 85.44 83 VAL A O 1
ATOM 635 N N . THR A 1 84 ? -8.659 -0.704 19.617 1.00 83.69 84 THR A N 1
ATOM 636 C CA . THR A 1 84 ? -8.335 -0.136 18.309 1.00 83.69 84 THR A CA 1
ATOM 637 C C . THR A 1 84 ? -9.561 -0.167 17.402 1.00 83.69 84 THR A C 1
ATOM 639 O O . THR A 1 84 ? -10.104 -1.249 17.211 1.00 83.69 84 THR A O 1
ATOM 642 N N . PRO A 1 85 ? -9.936 0.958 16.773 1.00 87.56 85 PRO A N 1
ATOM 643 C CA . PRO A 1 85 ? -9.467 2.319 17.022 1.00 87.56 85 PRO A CA 1
ATOM 644 C C . PRO A 1 85 ? -10.060 2.891 18.323 1.00 87.56 85 PRO A C 1
ATOM 646 O O . PRO A 1 85 ? -11.041 2.391 18.857 1.00 87.56 85 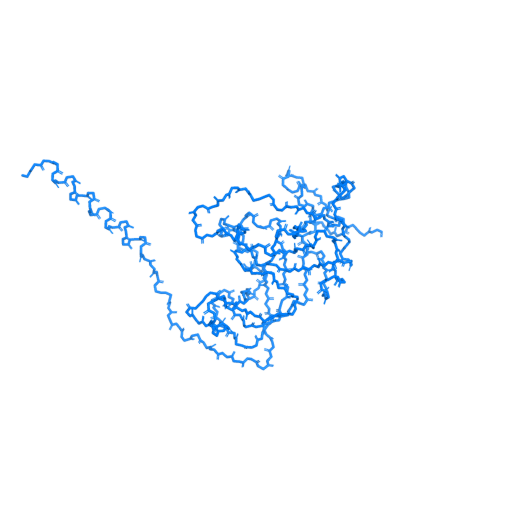PRO A O 1
ATOM 649 N N . THR A 1 86 ? -9.460 3.967 18.825 1.00 86.19 86 THR A N 1
ATOM 650 C CA . THR A 1 86 ? -10.051 4.826 19.864 1.00 86.19 86 THR A CA 1
ATOM 651 C C . THR A 1 86 ? -9.734 6.279 19.522 1.00 86.19 86 THR A C 1
ATOM 653 O O . THR A 1 86 ? -8.619 6.528 19.040 1.00 86.19 86 THR A O 1
ATOM 656 N N . PRO A 1 87 ? -10.643 7.247 19.752 1.00 87.50 87 PRO A N 1
ATOM 657 C CA . PRO A 1 87 ? -10.424 8.657 19.418 1.00 87.50 87 PRO A CA 1
ATOM 658 C C . PRO A 1 87 ? -9.081 9.225 19.899 1.00 87.50 87 PRO A C 1
ATOM 660 O O . PRO A 1 87 ? -8.433 9.978 19.177 1.00 87.50 87 PRO A O 1
ATOM 663 N N . THR A 1 88 ? -8.605 8.788 21.067 1.00 87.19 88 THR A N 1
ATOM 664 C CA . THR A 1 88 ? -7.385 9.294 21.725 1.00 87.19 88 THR A CA 1
ATOM 665 C C . THR A 1 88 ? -6.085 8.617 21.269 1.00 87.19 88 THR A C 1
ATOM 667 O O . THR A 1 88 ? -4.986 8.996 21.686 1.00 87.19 88 THR A O 1
ATOM 670 N N . CYS A 1 89 ? -6.162 7.600 20.407 1.00 84.19 89 CYS A N 1
ATOM 671 C CA . CYS A 1 89 ? -4.997 6.938 19.825 1.00 84.19 89 CYS A CA 1
ATOM 672 C C . CYS A 1 89 ? -4.898 7.231 18.327 1.00 84.19 89 CYS A C 1
ATOM 674 O O . CYS A 1 89 ? -5.815 7.779 17.737 1.00 84.19 89 CYS A O 1
ATOM 676 N N . ARG A 1 90 ? -3.769 6.872 17.704 1.00 85.62 90 ARG A N 1
ATOM 677 C CA . ARG A 1 90 ? -3.539 6.919 16.249 1.00 85.62 90 ARG A CA 1
ATOM 678 C C . ARG A 1 90 ? -3.502 5.529 15.598 1.00 85.62 90 ARG A C 1
ATOM 680 O O . ARG A 1 90 ? -3.142 5.418 14.434 1.00 85.62 90 ARG A O 1
ATOM 687 N N . CYS A 1 91 ? -3.820 4.468 16.340 1.00 86.50 91 CYS A N 1
ATOM 688 C CA . CYS A 1 91 ? -3.923 3.120 15.780 1.00 86.50 91 CYS A CA 1
ATOM 689 C C . CYS A 1 91 ? -5.215 2.965 14.966 1.00 86.50 91 CYS A C 1
ATOM 691 O O . CYS A 1 91 ? -6.216 3.626 15.245 1.00 86.50 91 CYS A O 1
ATOM 693 N N . GLY A 1 92 ? -5.184 2.081 13.971 1.00 90.56 92 GLY A N 1
ATOM 694 C CA . GLY A 1 92 ? -6.299 1.847 13.055 1.00 90.56 92 GLY A CA 1
ATOM 695 C C . GLY A 1 92 ? -5.880 1.974 11.594 1.00 90.56 92 GLY A C 1
ATOM 696 O O . GLY A 1 92 ? -4.814 2.509 11.272 1.00 90.56 92 GLY A O 1
ATOM 697 N N . PHE A 1 93 ? -6.732 1.487 10.700 1.00 92.75 93 PHE A N 1
ATOM 698 C CA . PHE A 1 93 ? -6.552 1.667 9.266 1.00 92.75 93 PHE A CA 1
ATOM 699 C C . PHE A 1 93 ? -7.197 2.966 8.818 1.00 92.75 93 PHE A C 1
ATOM 701 O O . PHE A 1 93 ? -8.414 3.094 8.843 1.00 92.75 93 PHE A O 1
ATOM 708 N N . TYR A 1 94 ? -6.371 3.911 8.379 1.00 92.31 94 TYR A N 1
ATOM 709 C CA . TYR A 1 94 ? -6.842 5.136 7.745 1.00 92.31 94 TYR A CA 1
ATOM 710 C C . TYR A 1 94 ? -7.184 4.885 6.277 1.00 92.31 94 TYR A C 1
ATOM 712 O O . TYR A 1 94 ? -6.402 4.236 5.566 1.00 92.31 94 TYR A O 1
ATOM 720 N N . ALA A 1 95 ? -8.314 5.430 5.840 1.00 92.88 95 ALA A N 1
ATOM 721 C CA . ALA A 1 95 ? -8.729 5.485 4.446 1.00 92.88 95 ALA A CA 1
ATOM 722 C C . ALA A 1 95 ? -9.565 6.744 4.185 1.00 92.88 95 ALA A C 1
ATOM 724 O O . ALA A 1 95 ? -10.156 7.306 5.099 1.00 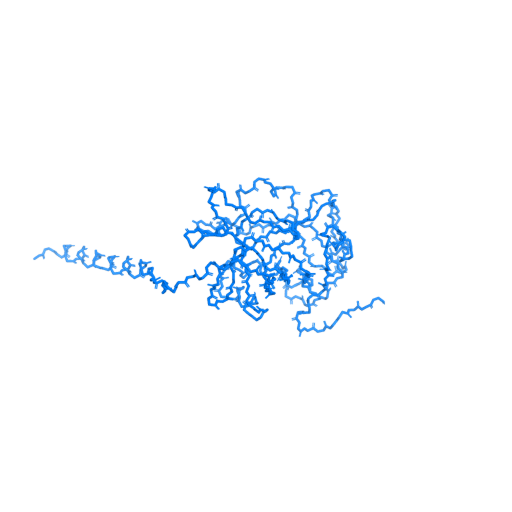92.88 95 ALA A O 1
ATOM 725 N N . MET A 1 96 ? -9.591 7.189 2.938 1.00 91.50 96 MET A N 1
ATOM 726 C CA . MET A 1 96 ? -10.307 8.366 2.465 1.00 91.50 96 MET A CA 1
ATOM 727 C C . MET A 1 96 ? -11.620 7.974 1.804 1.00 91.50 96 MET A C 1
ATOM 729 O O . MET A 1 96 ? -11.757 6.876 1.264 1.00 91.50 96 MET A O 1
ATOM 733 N N . ARG A 1 97 ? -12.582 8.898 1.805 1.00 91.06 97 ARG A N 1
ATOM 734 C CA . ARG A 1 97 ? -13.906 8.661 1.202 1.00 91.06 97 ARG A CA 1
ATOM 735 C C . ARG A 1 97 ? -13.857 8.476 -0.311 1.00 91.06 97 ARG A C 1
ATOM 737 O O . ARG A 1 97 ? -14.738 7.847 -0.879 1.00 91.06 97 ARG A O 1
ATOM 744 N N . SER A 1 98 ? -12.861 9.067 -0.969 1.00 87.38 98 SER A N 1
ATOM 745 C CA . SER A 1 98 ? -12.742 9.038 -2.422 1.00 87.38 98 SER A CA 1
ATOM 746 C C . SER A 1 98 ? -11.289 9.000 -2.882 1.00 87.38 98 SER A C 1
ATOM 748 O O . SER A 1 98 ? -10.369 9.404 -2.165 1.00 87.38 98 SER A O 1
ATOM 750 N N . ASP A 1 99 ? -11.096 8.562 -4.125 1.00 82.19 99 ASP A N 1
ATOM 751 C CA . ASP A 1 99 ? -9.789 8.586 -4.783 1.00 82.19 99 ASP A CA 1
ATOM 752 C C . ASP A 1 99 ? -9.261 10.019 -4.974 1.00 82.19 99 ASP A C 1
ATOM 754 O O . ASP A 1 99 ? -8.057 10.246 -4.889 1.00 82.19 99 ASP A O 1
ATOM 758 N N . VAL A 1 100 ? -10.144 11.012 -5.149 1.00 80.44 100 VAL A N 1
ATOM 759 C CA . VAL A 1 100 ? -9.751 12.429 -5.268 1.00 80.44 100 VAL A CA 1
ATOM 760 C C . VAL A 1 100 ? -8.998 12.880 -4.019 1.00 80.44 100 VAL A C 1
ATOM 762 O O . VAL A 1 100 ? -7.872 13.368 -4.121 1.00 80.44 100 VAL A O 1
ATOM 765 N N . GLU A 1 101 ? -9.579 12.653 -2.841 1.00 76.81 101 GLU A N 1
ATOM 766 C CA . GLU A 1 101 ? -8.929 12.985 -1.570 1.00 76.81 101 GLU A CA 1
ATOM 767 C C . GLU A 1 101 ? -7.664 12.144 -1.359 1.00 76.81 101 GLU A C 1
ATOM 769 O O . GLU A 1 101 ? -6.619 12.644 -0.936 1.00 76.81 101 GLU A O 1
ATOM 774 N N . SER A 1 102 ? -7.701 10.870 -1.761 1.00 74.88 102 SER A N 1
ATOM 775 C CA . SER A 1 102 ? -6.535 9.995 -1.675 1.00 74.88 102 SER A CA 1
ATOM 776 C C . SER A 1 102 ? -5.355 10.448 -2.547 1.00 74.88 102 SER A C 1
ATOM 778 O O . SER A 1 102 ? -4.212 10.175 -2.174 1.00 74.88 102 SER A O 1
ATOM 780 N N . ARG A 1 103 ? -5.595 11.091 -3.697 1.00 75.62 103 ARG A N 1
ATOM 781 C CA . ARG A 1 103 ? -4.552 11.641 -4.586 1.00 75.62 103 ARG A CA 1
ATOM 782 C C . ARG A 1 103 ? -4.038 13.003 -4.126 1.00 75.62 103 ARG A C 1
ATOM 784 O O . ARG A 1 103 ? -2.889 13.341 -4.398 1.00 75.62 103 ARG A O 1
ATOM 791 N N . ARG A 1 104 ? -4.856 13.786 -3.416 1.00 72.69 104 ARG A N 1
ATOM 792 C CA . ARG A 1 104 ? -4.447 15.091 -2.867 1.00 72.69 104 ARG A CA 1
ATOM 793 C C . ARG A 1 104 ? -3.462 14.965 -1.711 1.00 72.69 104 ARG A C 1
ATOM 795 O O . ARG A 1 104 ? -2.565 15.800 -1.603 1.00 72.69 104 ARG A O 1
ATOM 802 N N . LEU A 1 105 ? -3.555 13.893 -0.923 1.00 67.75 105 LEU A N 1
ATOM 803 C CA . LEU A 1 105 ? -2.658 13.598 0.203 1.00 67.75 105 LEU A CA 1
ATOM 804 C C . LEU A 1 105 ? -1.161 13.819 -0.109 1.00 67.75 105 LEU A C 1
ATOM 806 O O . LEU A 1 105 ? -0.527 14.607 0.598 1.00 67.75 105 LEU A O 1
ATOM 810 N N . PRO A 1 106 ? -0.582 13.182 -1.153 1.00 62.34 106 PRO A N 1
ATOM 811 C CA . PRO A 1 106 ? 0.741 13.498 -1.676 1.00 62.34 106 PRO A CA 1
ATOM 812 C C . PRO A 1 106 ? 1.026 14.985 -1.791 1.00 62.34 106 PRO A C 1
ATOM 814 O O . PRO A 1 106 ? 2.012 15.462 -1.247 1.00 62.34 106 PRO A O 1
ATOM 817 N N . SER A 1 107 ? 0.160 15.730 -2.472 1.00 59.72 107 SER A N 1
ATOM 818 C CA . SER A 1 107 ? 0.382 17.139 -2.778 1.00 59.72 107 SER A CA 1
ATOM 819 C C . SER A 1 107 ? 0.323 18.039 -1.543 1.00 59.72 107 SER A C 1
ATOM 821 O O . SER A 1 107 ? 1.085 18.998 -1.454 1.00 59.72 107 SER A O 1
ATOM 823 N N . GLU A 1 108 ? -0.492 17.717 -0.548 1.00 63.94 108 GLU A N 1
ATOM 824 C CA . GLU A 1 108 ? -0.694 18.575 0.625 1.00 63.94 108 GLU A CA 1
ATOM 825 C C . GLU A 1 108 ? 0.336 18.315 1.726 1.00 63.94 108 GLU A C 1
ATOM 827 O O . GLU A 1 108 ? 0.739 19.232 2.442 1.00 63.94 108 GLU A O 1
ATOM 832 N N . ALA A 1 109 ? 0.849 17.087 1.816 1.00 62.09 109 ALA A N 1
ATOM 833 C CA . ALA A 1 109 ? 1.822 16.704 2.824 1.00 62.09 109 ALA A CA 1
ATOM 834 C C . ALA A 1 109 ? 3.219 16.498 2.223 1.00 62.09 109 ALA A C 1
ATOM 836 O O . ALA A 1 109 ? 3.466 15.565 1.463 1.00 62.09 109 ALA A O 1
ATOM 837 N N . THR A 1 110 ? 4.197 17.310 2.639 1.00 60.78 110 THR A N 1
ATOM 838 C CA . THR A 1 110 ? 5.602 17.205 2.187 1.00 60.78 110 THR A CA 1
ATOM 839 C C . THR A 1 110 ? 6.192 15.798 2.356 1.00 60.78 110 THR A C 1
ATOM 841 O O . THR A 1 110 ? 6.994 15.362 1.528 1.00 60.78 110 THR A O 1
ATOM 844 N N . TRP A 1 111 ? 5.788 15.060 3.398 1.00 58.97 111 TRP A N 1
ATOM 845 C CA . TRP A 1 111 ? 6.200 13.665 3.600 1.00 58.97 111 TRP A CA 1
ATOM 846 C C . TRP A 1 111 ? 5.552 12.706 2.588 1.00 58.97 111 TRP A C 1
ATOM 848 O O . TRP A 1 111 ? 6.188 11.738 2.172 1.00 58.97 111 TRP A O 1
ATOM 858 N N . ALA A 1 112 ? 4.320 12.988 2.157 1.00 59.66 112 ALA A N 1
ATOM 859 C CA . ALA A 1 112 ? 3.558 12.167 1.226 1.00 59.66 112 ALA A CA 1
ATOM 860 C C . ALA A 1 112 ? 4.071 12.337 -0.210 1.00 59.66 112 ALA A C 1
ATOM 862 O O . ALA A 1 112 ? 4.174 11.344 -0.925 1.00 59.66 112 ALA A O 1
ATOM 863 N N . ARG A 1 113 ? 4.534 13.540 -0.595 1.00 61.66 113 ARG A N 1
ATOM 864 C CA . ARG A 1 113 ? 5.164 13.802 -1.912 1.00 61.66 113 ARG A CA 1
ATOM 865 C C . ARG A 1 113 ? 6.305 12.844 -2.247 1.00 61.66 113 ARG A C 1
ATOM 867 O O . ARG A 1 113 ? 6.472 12.463 -3.396 1.00 61.66 113 ARG A O 1
ATOM 874 N N . ARG A 1 114 ? 7.116 12.457 -1.255 1.00 61.53 114 ARG A N 1
ATOM 875 C CA . ARG A 1 114 ? 8.247 11.529 -1.466 1.00 61.53 114 ARG A CA 1
ATOM 876 C C . ARG A 1 114 ? 7.826 10.063 -1.508 1.00 61.53 114 ARG A C 1
ATOM 878 O O . ARG A 1 114 ? 8.593 9.228 -1.975 1.00 61.53 114 ARG A O 1
ATOM 885 N N . ALA A 1 115 ? 6.656 9.745 -0.963 1.00 60.59 115 ALA A N 1
ATOM 886 C CA . ALA A 1 115 ? 6.085 8.406 -1.002 1.00 60.59 115 ALA A CA 1
ATOM 887 C C . ALA A 1 115 ? 5.244 8.180 -2.267 1.00 60.59 115 ALA A C 1
ATOM 889 O O . ALA A 1 115 ? 5.103 7.037 -2.682 1.00 60.59 115 ALA A O 1
ATOM 890 N N . ASP A 1 116 ? 4.746 9.259 -2.875 1.00 68.62 116 ASP A N 1
ATOM 891 C CA . ASP A 1 116 ? 3.829 9.276 -4.014 1.00 68.62 116 ASP A CA 1
ATOM 892 C C . ASP A 1 116 ? 4.228 8.371 -5.190 1.00 68.62 116 ASP A C 1
ATOM 894 O O . ASP A 1 116 ? 3.459 7.452 -5.482 1.00 68.62 116 ASP A O 1
ATOM 898 N N . PRO A 1 117 ? 5.438 8.486 -5.788 1.00 69.56 117 PRO A N 1
ATOM 899 C CA . PRO A 1 117 ? 5.805 7.642 -6.929 1.00 69.56 117 PRO A CA 1
ATOM 900 C C . PRO A 1 117 ? 5.911 6.154 -6.567 1.00 69.56 117 PRO A C 1
ATOM 902 O O . PRO A 1 117 ? 5.954 5.302 -7.441 1.00 69.56 117 PRO A O 1
ATOM 905 N N . LEU A 1 118 ? 5.971 5.828 -5.276 1.00 79.19 118 LEU A N 1
ATOM 906 C CA . LEU A 1 118 ? 6.121 4.472 -4.746 1.00 79.19 118 LEU A CA 1
ATOM 907 C C . LEU A 1 118 ? 4.839 3.969 -4.086 1.00 79.19 118 LEU A C 1
ATOM 909 O O . LEU A 1 118 ? 4.831 2.889 -3.488 1.00 79.19 118 LEU A O 1
ATOM 913 N N . SER A 1 119 ? 3.794 4.791 -4.094 1.00 86.38 119 SER A N 1
ATOM 914 C CA . SER A 1 119 ? 2.537 4.481 -3.450 1.00 86.38 119 SER A CA 1
ATOM 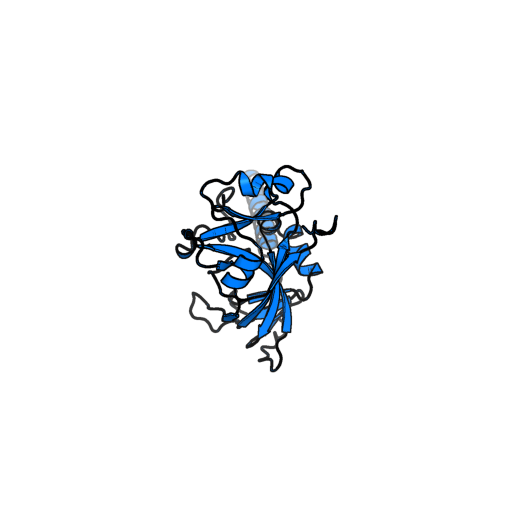915 C C . SER A 1 119 ? 1.589 3.816 -4.433 1.00 86.38 119 SER A C 1
ATOM 917 O O . SER A 1 119 ? 1.546 4.147 -5.615 1.00 86.38 119 SER A O 1
ATOM 919 N N . VAL A 1 120 ? 0.816 2.871 -3.922 1.00 91.25 120 VAL A N 1
ATOM 920 C CA . VAL A 1 120 ? -0.245 2.188 -4.657 1.00 91.25 120 VAL A CA 1
ATOM 921 C C . VAL A 1 120 ? -1.589 2.629 -4.107 1.00 91.25 120 VAL A C 1
ATOM 923 O O . VAL A 1 120 ? -1.706 2.919 -2.909 1.00 91.25 120 VAL A O 1
ATOM 926 N N . ARG A 1 121 ? -2.600 2.683 -4.972 1.00 93.88 121 ARG A N 1
ATOM 927 C CA . ARG A 1 121 ? -3.995 2.856 -4.563 1.00 93.88 121 ARG A CA 1
ATOM 928 C C . ARG A 1 121 ? -4.511 1.532 -4.018 1.00 93.88 121 ARG A C 1
ATOM 930 O O . ARG A 1 121 ? -4.267 0.491 -4.616 1.00 93.88 121 ARG A O 1
ATOM 937 N N . LEU A 1 122 ? -5.229 1.568 -2.908 1.00 95.69 122 LEU A N 1
ATOM 938 C CA . LEU A 1 122 ? -5.973 0.433 -2.384 1.00 95.69 122 LEU A CA 1
ATOM 939 C C . LEU A 1 122 ? -7.445 0.819 -2.310 1.00 95.69 122 LEU A C 1
ATOM 941 O O . LEU A 1 122 ? -7.773 1.794 -1.631 1.00 95.69 122 LEU A O 1
ATOM 945 N N . ASP A 1 123 ? -8.302 0.032 -2.948 1.00 97.19 123 ASP A N 1
ATOM 946 C CA . ASP A 1 123 ? -9.735 0.039 -2.666 1.00 97.19 123 ASP A CA 1
ATOM 947 C C . ASP A 1 123 ? -9.984 -0.933 -1.511 1.00 97.19 123 ASP A C 1
ATOM 949 O O . ASP A 1 123 ? -9.536 -2.086 -1.549 1.00 97.19 123 ASP A O 1
ATOM 953 N N . VAL A 1 124 ? -10.634 -0.459 -0.450 1.00 97.69 124 VAL A N 1
ATOM 954 C CA . VAL A 1 124 ? -10.765 -1.199 0.809 1.00 97.69 124 VAL A CA 1
ATOM 955 C C . VAL A 1 124 ? -12.195 -1.213 1.327 1.00 97.69 124 VAL A C 1
ATOM 957 O O . VAL A 1 124 ? -12.911 -0.220 1.241 1.00 97.69 124 VAL A O 1
ATOM 960 N N . GLU A 1 125 ? -12.564 -2.338 1.926 1.00 97.56 125 GLU A N 1
ATOM 961 C CA . GLU A 1 125 ? -13.722 -2.502 2.798 1.00 97.56 125 GLU A CA 1
ATOM 962 C C . GLU A 1 125 ? -13.272 -2.274 4.243 1.00 97.56 125 GLU A C 1
ATOM 964 O O . GLU A 1 125 ? -12.329 -2.914 4.713 1.00 97.56 125 GLU A O 1
ATOM 969 N N . LEU A 1 126 ? -13.936 -1.375 4.961 1.00 96.38 126 LEU A N 1
ATOM 970 C CA . LEU A 1 126 ? -13.687 -1.091 6.371 1.00 96.38 126 LEU A CA 1
ATOM 971 C C . LEU A 1 126 ? -14.811 -1.667 7.228 1.00 96.38 126 LEU A C 1
ATOM 973 O O . LEU A 1 126 ? -15.981 -1.504 6.897 1.00 96.38 126 LEU A O 1
ATOM 977 N N . SER A 1 127 ? -14.467 -2.322 8.335 1.00 95.12 127 SER A N 1
ATOM 978 C CA . SER A 1 127 ? -15.455 -2.935 9.233 1.00 95.12 127 SER A CA 1
ATOM 979 C C . SER A 1 127 ? -14.994 -2.964 10.694 1.00 95.12 127 SER A C 1
ATOM 981 O O . SER A 1 127 ? -13.865 -2.581 11.025 1.00 95.12 127 SER A O 1
ATOM 983 N N . GLY A 1 128 ? -15.876 -3.440 11.580 1.00 92.69 128 GLY A N 1
ATOM 984 C CA . GLY A 1 128 ? -15.686 -3.385 13.030 1.00 92.69 128 GLY A CA 1
ATOM 985 C C . GLY A 1 128 ? -16.052 -2.006 13.567 1.00 92.69 128 GLY A C 1
ATOM 986 O O . GLY A 1 128 ? -17.011 -1.403 13.093 1.00 92.69 128 GLY A O 1
ATOM 987 N N . VAL A 1 129 ? -15.286 -1.512 14.540 1.00 92.62 129 VAL A N 1
ATOM 988 C CA . VAL A 1 129 ? -15.410 -0.119 14.995 1.00 92.62 129 VAL A CA 1
ATOM 989 C C . VAL A 1 129 ? -14.763 0.802 13.961 1.00 92.62 129 VAL A C 1
ATOM 991 O O . VAL A 1 129 ? -13.584 0.634 13.621 1.00 92.62 129 VAL A O 1
ATOM 994 N N . VAL A 1 130 ? -15.523 1.780 13.474 1.00 93.00 130 VAL A N 1
ATOM 995 C CA . VAL A 1 130 ? -15.060 2.783 12.510 1.00 93.00 130 VAL A CA 1
ATOM 996 C C . VAL A 1 130 ? -15.279 4.172 13.092 1.00 93.00 130 VAL A C 1
ATOM 998 O O . VAL A 1 130 ? -16.379 4.501 13.508 1.00 93.00 130 VAL A O 1
ATOM 1001 N N . LEU A 1 131 ? -14.222 4.983 13.099 1.00 90.88 131 LEU A N 1
ATOM 1002 C CA . LEU A 1 131 ? -14.296 6.405 13.417 1.00 90.88 131 LEU A CA 1
ATOM 1003 C C . LEU A 1 131 ? -14.380 7.197 12.122 1.00 90.88 131 LEU A C 1
ATOM 1005 O O . LEU A 1 131 ? -13.522 7.042 11.244 1.00 90.88 131 LEU A O 1
ATOM 1009 N N . GLU A 1 132 ? -15.374 8.064 12.025 1.00 93.25 132 GLU A N 1
ATOM 1010 C CA . GLU A 1 132 ? -15.580 8.930 10.874 1.00 93.25 132 GLU A CA 1
ATOM 1011 C C . GLU A 1 132 ? -14.957 10.311 11.098 1.00 93.25 132 GLU A C 1
ATOM 1013 O O . GLU A 1 132 ? -15.070 10.909 12.161 1.00 93.25 132 GLU A O 1
ATOM 1018 N N . TYR A 1 133 ? -14.281 10.823 10.075 1.00 87.62 133 TYR A N 1
ATOM 1019 C CA . TYR A 1 133 ? -13.681 12.151 10.049 1.00 87.62 133 TYR A CA 1
ATOM 1020 C C . TYR A 1 133 ? -14.134 12.894 8.794 1.00 87.62 133 TYR A C 1
ATOM 1022 O O . TYR A 1 133 ? -14.686 12.311 7.859 1.00 87.62 133 TYR A O 1
ATOM 1030 N N . GLU A 1 134 ? -13.832 14.189 8.732 1.00 87.25 134 GLU A N 1
ATOM 1031 C CA . GLU A 1 134 ? -14.161 15.036 7.582 1.00 87.25 134 GLU A CA 1
ATOM 1032 C C . GLU A 1 134 ? -13.690 14.414 6.251 1.00 87.25 134 GLU A C 1
ATOM 1034 O O . GLU A 1 134 ? -14.487 14.205 5.337 1.00 87.25 134 GLU A O 1
ATOM 1039 N N . LEU A 1 135 ? -12.419 14.005 6.174 1.00 83.62 135 LEU A N 1
ATOM 1040 C CA . LEU A 1 135 ? -11.804 13.515 4.932 1.00 83.62 135 LEU A CA 1
ATOM 1041 C C . LEU A 1 135 ? -11.900 11.994 4.724 1.00 83.62 135 LEU A C 1
ATOM 1043 O O . LEU A 1 135 ? -11.588 11.486 3.641 1.00 83.62 135 LEU A O 1
ATOM 1047 N N . GLY A 1 136 ? -12.318 11.234 5.735 1.00 92.00 136 GLY A N 1
ATOM 1048 C CA . GLY A 1 136 ? -12.204 9.783 5.675 1.00 92.00 136 GLY A CA 1
ATOM 1049 C C . GLY A 1 136 ? -12.561 9.067 6.961 1.00 92.00 136 GLY A C 1
ATOM 1050 O O . GLY A 1 136 ? -13.335 9.550 7.776 1.00 92.00 136 GLY A O 1
ATOM 1051 N N . TYR A 1 137 ? -11.967 7.896 7.126 1.00 92.69 137 TYR A N 1
ATOM 1052 C CA . TYR A 1 137 ? -12.309 6.937 8.158 1.00 92.69 137 TYR A CA 1
ATOM 1053 C C . TYR A 1 137 ? -11.054 6.385 8.821 1.00 92.69 137 TYR A C 1
ATOM 1055 O O . TYR A 1 137 ? -9.970 6.328 8.223 1.00 92.69 137 TYR A O 1
ATOM 1063 N N . ARG A 1 138 ? -11.224 5.902 10.050 1.00 93.44 138 ARG A N 1
ATOM 1064 C CA . ARG A 1 138 ? -10.252 5.058 10.735 1.00 93.44 138 ARG A CA 1
ATOM 1065 C C . ARG A 1 138 ? -10.937 3.829 11.303 1.00 93.44 138 ARG A C 1
ATOM 1067 O O . ARG A 1 138 ? -11.745 3.952 12.213 1.00 93.44 138 ARG A O 1
ATOM 1074 N N . ALA A 1 139 ? -10.570 2.657 10.804 1.00 93.12 139 ALA A N 1
ATOM 1075 C CA . ALA A 1 139 ? -11.265 1.414 11.117 1.00 93.12 139 ALA A CA 1
ATOM 1076 C C . ALA A 1 139 ? -10.415 0.416 11.908 1.00 93.12 139 ALA A C 1
ATOM 1078 O O . ALA A 1 139 ? -9.179 0.420 11.842 1.00 93.12 139 ALA A O 1
ATOM 1079 N N . GLU A 1 140 ? -11.101 -0.470 12.627 1.00 93.31 140 GLU A N 1
ATOM 1080 C CA . GLU A 1 140 ? -10.513 -1.620 13.313 1.00 93.31 140 GLU A CA 1
ATOM 1081 C C . GLU A 1 140 ? -10.051 -2.682 12.318 1.00 93.31 140 GLU A C 1
ATOM 1083 O O . GLU A 1 140 ? -8.959 -3.232 12.463 1.00 93.31 140 GLU A O 1
ATOM 1088 N N . ARG A 1 141 ? -10.874 -2.990 11.317 1.00 95.00 141 ARG A N 1
ATOM 1089 C CA . ARG A 1 141 ? -10.580 -3.992 10.293 1.00 95.00 141 ARG A CA 1
ATOM 1090 C C . ARG A 1 141 ? -10.571 -3.348 8.917 1.00 95.00 141 ARG A C 1
ATOM 1092 O O . ARG A 1 141 ? -11.340 -2.423 8.656 1.00 95.00 141 ARG A O 1
ATOM 1099 N N . GLN A 1 142 ? -9.717 -3.862 8.041 1.00 96.25 142 GLN A N 1
ATOM 1100 C CA . GLN A 1 142 ? -9.800 -3.588 6.613 1.00 96.25 142 GLN A CA 1
ATOM 1101 C C . GLN A 1 142 ? -9.699 -4.898 5.830 1.00 96.25 142 GLN A C 1
ATOM 1103 O O . GLN A 1 142 ? -8.964 -5.802 6.231 1.00 96.25 142 GLN A O 1
ATOM 1108 N N . ARG A 1 143 ? -10.333 -4.929 4.662 1.00 97.75 143 ARG A N 1
ATOM 1109 C CA . ARG A 1 143 ? -10.066 -5.896 3.601 1.00 97.75 143 ARG A CA 1
ATOM 1110 C C . ARG A 1 143 ? -9.759 -5.148 2.309 1.00 97.75 143 ARG A C 1
ATOM 1112 O O . ARG A 1 143 ? -10.533 -4.299 1.885 1.00 97.75 143 ARG A O 1
ATOM 1119 N N . VAL A 1 144 ? -8.621 -5.438 1.690 1.00 98.12 144 VAL A N 1
ATOM 1120 C CA . VAL A 1 144 ? -8.232 -4.847 0.402 1.00 98.12 144 VAL A CA 1
ATOM 1121 C C . VAL A 1 144 ? -8.916 -5.600 -0.733 1.00 98.12 144 VAL A C 1
ATOM 1123 O O . VAL A 1 144 ? -8.682 -6.791 -0.937 1.00 98.12 144 VAL A O 1
ATOM 1126 N N . VAL A 1 145 ? -9.748 -4.893 -1.489 1.00 98.25 145 VAL A N 1
ATOM 1127 C CA . VAL A 1 145 ? -10.528 -5.454 -2.599 1.00 98.25 145 VAL A CA 1
ATOM 1128 C C . VAL A 1 145 ? -9.766 -5.343 -3.919 1.00 98.25 145 VAL A C 1
ATOM 1130 O O . VAL A 1 145 ? -9.831 -6.250 -4.746 1.00 98.25 145 VAL A O 1
ATOM 1133 N N . GLU A 1 146 ? -9.017 -4.254 -4.102 1.00 98.12 146 GLU A N 1
ATOM 1134 C CA . GLU A 1 146 ? -8.179 -4.034 -5.281 1.00 98.12 146 GLU A CA 1
ATOM 1135 C C . GLU A 1 146 ? -6.916 -3.240 -4.923 1.00 98.12 146 GLU A C 1
ATOM 1137 O O . GLU A 1 146 ? -6.947 -2.307 -4.117 1.00 98.12 146 GLU A O 1
ATOM 1142 N N . VAL A 1 147 ? -5.803 -3.598 -5.563 1.00 97.50 147 VAL A N 1
ATOM 1143 C CA . VAL A 1 147 ? -4.539 -2.859 -5.551 1.00 97.50 147 VAL A CA 1
ATOM 1144 C C . VAL A 1 147 ? -4.305 -2.248 -6.932 1.00 97.50 147 VAL A C 1
ATOM 1146 O O . VAL A 1 147 ? -4.094 -2.960 -7.914 1.00 97.50 147 VAL A O 1
ATOM 1149 N N . GLY A 1 148 ? -4.295 -0.920 -6.998 1.00 96.06 148 GLY A N 1
ATOM 1150 C CA . GLY A 1 148 ? -3.915 -0.143 -8.172 1.00 96.06 148 GLY A CA 1
ATOM 1151 C C . GLY A 1 148 ? -2.426 0.196 -8.158 1.00 96.06 148 GLY A C 1
ATOM 1152 O O . GLY A 1 148 ? -1.972 1.007 -7.349 1.00 96.06 148 GLY A O 1
ATOM 1153 N N . ILE A 1 149 ? -1.665 -0.417 -9.062 1.00 94.75 149 ILE A N 1
ATOM 1154 C CA . ILE A 1 149 ? -0.247 -0.135 -9.297 1.00 94.75 149 ILE A CA 1
ATOM 1155 C C . ILE A 1 149 ? -0.129 0.984 -10.333 1.00 94.75 149 ILE A C 1
ATOM 1157 O O . ILE A 1 149 ? -0.674 0.815 -11.421 1.00 94.75 149 ILE A O 1
ATOM 1161 N N . PRO A 1 150 ? 0.625 2.068 -10.087 1.00 91.50 150 PRO A N 1
ATOM 1162 C CA . PRO A 1 150 ? 0.871 3.085 -11.104 1.00 91.50 150 PRO A CA 1
ATOM 1163 C C . PRO A 1 150 ? 1.368 2.478 -12.420 1.00 91.50 150 PRO A C 1
ATOM 1165 O O . PRO A 1 150 ? 2.344 1.729 -12.453 1.00 91.50 150 PRO A O 1
ATOM 1168 N N . ASP A 1 151 ? 0.703 2.819 -13.518 1.00 92.62 151 ASP A N 1
ATOM 1169 C CA . ASP A 1 151 ? 0.978 2.261 -14.845 1.00 92.62 151 ASP A CA 1
ATOM 1170 C C . ASP A 1 151 ? 2.201 2.873 -15.549 1.00 92.62 151 ASP A C 1
ATOM 1172 O O . ASP A 1 151 ? 2.580 2.450 -16.639 1.00 92.62 151 ASP A O 1
ATOM 1176 N N . ARG A 1 152 ? 2.867 3.827 -14.895 1.00 91.75 152 ARG A N 1
ATOM 1177 C CA . ARG A 1 152 ? 4.120 4.445 -15.335 1.00 91.75 152 ARG A CA 1
ATOM 1178 C C . ARG A 1 152 ? 5.321 3.800 -14.668 1.00 91.75 152 ARG A C 1
ATOM 1180 O O . ARG A 1 152 ? 5.281 3.423 -13.502 1.00 91.75 152 ARG A O 1
ATOM 1187 N N . CYS A 1 153 ? 6.429 3.734 -15.392 1.00 92.56 153 CYS A N 1
ATOM 1188 C CA . CYS A 1 153 ? 7.710 3.291 -14.865 1.00 92.56 153 CYS A CA 1
ATOM 1189 C C . CYS A 1 153 ? 8.274 4.317 -13.871 1.00 92.56 153 CYS A C 1
ATOM 1191 O O . CYS A 1 153 ? 8.689 5.404 -14.276 1.00 92.56 153 CYS A O 1
ATOM 1193 N N . VAL A 1 154 ? 8.396 3.942 -12.596 1.00 90.69 154 VAL A N 1
ATOM 1194 C CA . VAL A 1 154 ? 8.905 4.825 -11.533 1.00 90.69 154 VAL A CA 1
ATOM 1195 C C . VAL A 1 154 ? 10.315 5.349 -11.829 1.00 90.69 154 VAL A C 1
ATOM 1197 O O . VAL A 1 154 ? 10.488 6.565 -11.811 1.00 90.69 154 VAL A O 1
ATOM 1200 N N . PRO A 1 155 ? 11.312 4.509 -12.186 1.00 90.00 155 PRO A N 1
ATOM 1201 C CA . PRO A 1 155 ? 12.642 5.020 -12.529 1.00 90.00 155 PRO A CA 1
ATOM 1202 C C . PRO A 1 155 ? 12.661 6.025 -13.695 1.00 90.00 155 PRO A C 1
ATOM 1204 O O . PRO A 1 155 ? 13.438 6.974 -13.679 1.00 90.00 155 PRO A O 1
ATOM 1207 N N . CYS A 1 156 ? 11.806 5.844 -14.711 1.00 91.44 156 CYS A N 1
ATOM 1208 C CA . CYS A 1 156 ? 11.699 6.790 -15.825 1.00 91.44 156 CYS A CA 1
ATOM 1209 C C . CYS A 1 156 ? 11.064 8.107 -15.372 1.00 91.44 156 CYS A C 1
ATOM 1211 O O . CYS A 1 156 ? 11.586 9.167 -15.707 1.00 91.44 156 CYS A O 1
ATOM 1213 N N . ALA A 1 157 ? 9.993 8.042 -14.577 1.00 87.94 157 ALA A N 1
ATOM 1214 C CA . ALA A 1 157 ? 9.323 9.224 -14.045 1.00 87.94 157 ALA A CA 1
ATOM 1215 C C . ALA A 1 157 ? 10.261 10.063 -13.159 1.00 87.94 157 ALA A C 1
ATOM 1217 O O . ALA A 1 157 ? 10.297 11.284 -13.293 1.00 87.94 157 ALA A O 1
ATOM 1218 N N . GLU A 1 158 ? 11.087 9.419 -12.323 1.00 85.69 158 GLU A N 1
ATOM 1219 C CA . GLU A 1 158 ? 12.135 10.087 -11.532 1.00 85.69 158 GLU A CA 1
ATOM 1220 C C . GLU A 1 158 ? 13.173 10.806 -12.417 1.00 85.69 158 GLU A C 1
ATOM 1222 O O . GLU A 1 158 ? 13.715 11.836 -12.020 1.00 85.69 158 GLU A O 1
ATOM 1227 N N . ALA A 1 159 ? 13.419 10.301 -13.629 1.00 89.00 159 ALA A N 1
ATOM 1228 C CA . ALA A 1 159 ? 14.292 10.915 -14.630 1.00 89.00 159 ALA A CA 1
ATOM 1229 C C . ALA A 1 159 ? 13.572 11.923 -15.553 1.00 89.00 159 ALA A C 1
ATOM 1231 O O . ALA A 1 159 ? 14.184 12.437 -16.489 1.00 89.00 159 ALA A O 1
ATOM 1232 N N . GLY A 1 160 ? 12.283 12.202 -15.327 1.00 88.31 160 GLY A N 1
ATOM 1233 C CA . GLY A 1 160 ? 11.480 13.099 -16.166 1.00 88.31 160 GLY A CA 1
ATOM 1234 C C . GLY A 1 160 ? 11.071 12.508 -17.520 1.00 88.31 160 GLY A C 1
ATOM 1235 O O . GLY A 1 160 ? 10.725 13.255 -18.432 1.00 88.31 160 GLY A O 1
ATOM 1236 N N . VAL A 1 161 ? 11.116 11.182 -17.668 1.00 91.56 161 VAL A N 1
ATOM 1237 C CA . VAL A 1 161 ? 10.745 10.467 -18.895 1.00 91.56 161 VAL A CA 1
ATOM 1238 C C . VAL A 1 161 ? 9.423 9.736 -18.692 1.00 91.56 161 VAL A C 1
ATOM 1240 O O . VAL A 1 161 ? 9.261 8.969 -17.744 1.00 91.56 161 VAL A O 1
ATOM 1243 N N . ASP A 1 162 ? 8.492 9.919 -19.624 1.00 89.75 162 ASP A N 1
ATOM 1244 C CA . ASP A 1 162 ? 7.240 9.172 -19.633 1.00 89.75 162 ASP A CA 1
ATOM 1245 C C . ASP A 1 162 ? 7.414 7.810 -20.317 1.00 89.75 162 ASP A C 1
ATOM 1247 O O . ASP A 1 162 ? 7.736 7.743 -21.506 1.00 89.75 162 ASP A O 1
ATOM 1251 N N . ARG A 1 163 ? 7.232 6.718 -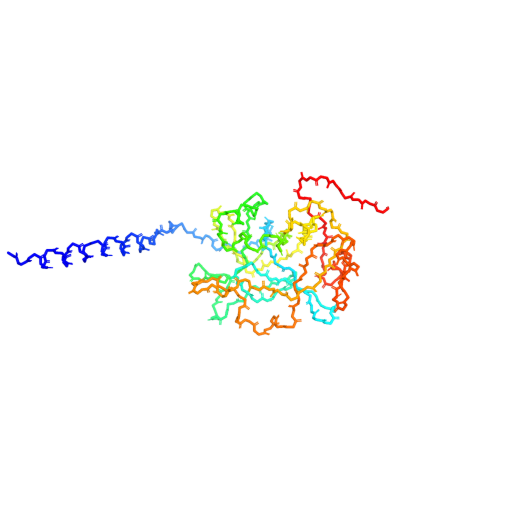19.567 1.00 92.88 163 ARG A N 1
ATOM 1252 C CA . ARG A 1 163 ? 7.210 5.352 -20.105 1.00 92.88 163 ARG A CA 1
ATOM 1253 C C . ARG A 1 163 ? 6.215 4.486 -19.355 1.00 92.88 163 ARG A C 1
ATOM 1255 O O . ARG A 1 163 ? 6.201 4.491 -18.122 1.00 92.88 163 ARG A O 1
ATOM 1262 N N . GLN A 1 164 ? 5.491 3.662 -20.107 1.00 92.81 164 GLN A N 1
ATOM 1263 C CA . GLN A 1 164 ? 4.599 2.654 -19.551 1.00 92.81 164 GLN A CA 1
ATOM 1264 C C . GLN A 1 164 ? 5.386 1.599 -18.768 1.00 92.81 164 GLN A C 1
ATOM 1266 O O . GLN A 1 164 ? 6.467 1.160 -19.177 1.00 92.81 164 GLN A O 1
ATOM 1271 N N . ALA A 1 165 ? 4.831 1.178 -17.641 1.00 93.50 165 ALA A N 1
ATOM 1272 C CA . ALA A 1 165 ? 5.293 0.018 -16.913 1.00 93.50 165 ALA A CA 1
ATOM 1273 C C . ALA A 1 165 ? 4.882 -1.274 -17.634 1.00 93.50 165 ALA A C 1
ATOM 1275 O O . ALA A 1 165 ? 3.784 -1.399 -18.168 1.00 93.50 165 ALA A O 1
ATOM 1276 N N . ALA A 1 166 ? 5.789 -2.243 -17.634 1.00 92.31 166 ALA A N 1
ATOM 1277 C CA . ALA A 1 166 ? 5.568 -3.593 -18.133 1.00 92.31 166 ALA A CA 1
ATOM 1278 C C . ALA A 1 166 ? 5.456 -4.607 -16.983 1.00 92.31 166 ALA A C 1
ATOM 1280 O O . ALA A 1 166 ? 4.803 -5.635 -17.140 1.00 92.31 166 ALA A O 1
ATOM 1281 N N . GLY A 1 167 ? 6.055 -4.310 -15.826 1.00 93.25 167 GLY A N 1
ATOM 1282 C CA . GLY A 1 167 ? 6.037 -5.170 -14.647 1.00 93.25 167 GLY A CA 1
ATOM 1283 C C . GLY A 1 167 ? 6.513 -4.443 -13.397 1.00 93.25 167 GLY A C 1
ATOM 1284 O O . GLY A 1 167 ? 6.485 -3.210 -13.325 1.00 93.25 167 GLY A O 1
ATOM 1285 N N . LEU A 1 168 ? 6.942 -5.216 -12.405 1.00 94.56 168 LEU A N 1
ATOM 1286 C CA . LEU A 1 168 ? 7.382 -4.722 -11.107 1.00 94.56 168 LEU A CA 1
ATOM 1287 C C . LEU A 1 168 ? 8.824 -5.141 -10.832 1.00 94.56 168 LEU A C 1
ATOM 1289 O O . LEU A 1 168 ? 9.210 -6.270 -11.123 1.00 94.56 168 LEU A O 1
ATOM 1293 N N . ILE A 1 169 ? 9.595 -4.259 -10.202 1.00 93.50 169 ILE A N 1
ATOM 1294 C CA . ILE A 1 169 ? 10.926 -4.569 -9.668 1.00 93.50 169 ILE A CA 1
ATOM 1295 C C . ILE A 1 169 ? 10.953 -4.336 -8.159 1.00 93.50 169 ILE A C 1
ATOM 1297 O O . ILE A 1 169 ? 10.389 -3.357 -7.662 1.00 93.50 169 ILE A O 1
ATOM 1301 N N . ALA A 1 170 ? 11.628 -5.223 -7.431 1.00 91.88 170 ALA A N 1
ATOM 1302 C CA . ALA A 1 170 ? 11.788 -5.142 -5.985 1.00 91.88 170 ALA A CA 1
ATOM 1303 C C . ALA A 1 170 ? 13.149 -4.531 -5.625 1.00 91.88 170 ALA A C 1
ATOM 1305 O O . ALA A 1 170 ? 14.201 -5.111 -5.891 1.00 91.88 170 ALA A O 1
ATOM 1306 N N . ARG A 1 171 ? 13.156 -3.354 -4.992 1.00 87.31 171 ARG A N 1
ATOM 1307 C CA . ARG A 1 171 ? 14.388 -2.632 -4.625 1.00 87.31 171 ARG A CA 1
ATOM 1308 C C . ARG A 1 171 ? 14.426 -2.365 -3.119 1.00 87.31 171 ARG A C 1
ATOM 1310 O O . ARG A 1 171 ? 13.394 -2.036 -2.533 1.00 87.31 171 ARG A O 1
ATOM 1317 N N . PRO A 1 172 ? 15.604 -2.400 -2.472 1.00 82.50 172 PRO A N 1
ATOM 1318 C CA . PRO A 1 172 ? 15.744 -1.816 -1.146 1.00 82.50 172 PRO A CA 1
ATOM 1319 C C . PRO A 1 172 ? 15.327 -0.344 -1.196 1.00 82.50 172 PRO A C 1
ATOM 1321 O O . PRO A 1 172 ? 15.766 0.402 -2.080 1.00 82.50 172 PRO A O 1
ATOM 1324 N N . ARG A 1 173 ? 14.490 0.096 -0.255 1.00 72.44 173 ARG A N 1
ATOM 1325 C CA . ARG A 1 173 ? 14.099 1.505 -0.191 1.00 72.44 173 ARG A CA 1
ATOM 1326 C C . ARG A 1 173 ? 15.314 2.344 0.195 1.00 72.44 173 ARG A C 1
ATOM 1328 O O . ARG A 1 173 ? 15.801 2.269 1.320 1.00 72.44 173 ARG A O 1
ATOM 1335 N N . ARG A 1 174 ? 15.782 3.196 -0.719 1.00 59.41 174 ARG A N 1
ATOM 1336 C CA . ARG A 1 174 ? 16.730 4.263 -0.378 1.00 59.41 174 ARG A CA 1
ATOM 1337 C C . ARG A 1 174 ? 15.951 5.396 0.280 1.00 59.41 174 ARG A C 1
ATOM 1339 O O . ARG A 1 174 ? 15.264 6.156 -0.395 1.00 59.41 174 ARG A O 1
ATOM 1346 N N . ILE A 1 175 ? 16.014 5.486 1.604 1.00 53.19 175 ILE A N 1
ATOM 1347 C CA . ILE A 1 175 ? 15.446 6.624 2.329 1.00 53.19 175 ILE A CA 1
ATOM 1348 C C . ILE A 1 175 ? 16.412 7.795 2.145 1.00 53.19 175 ILE A C 1
ATOM 1350 O O . ILE A 1 175 ? 17.549 7.748 2.612 1.00 53.19 175 ILE A O 1
ATOM 1354 N N . ALA A 1 176 ? 15.968 8.836 1.444 1.00 41.22 176 ALA A N 1
ATOM 1355 C CA . ALA A 1 176 ? 16.703 10.087 1.335 1.00 41.22 176 ALA A CA 1
ATOM 1356 C C . ALA A 1 176 ? 16.694 10.802 2.699 1.00 41.22 176 ALA A C 1
ATOM 1358 O O . ALA A 1 176 ? 15.775 11.562 2.992 1.00 41.22 176 ALA A O 1
ATOM 1359 N N . SER A 1 177 ? 17.715 10.512 3.510 1.00 39.53 177 SER A N 1
ATOM 1360 C CA . SER A 1 177 ? 18.025 11.064 4.837 1.00 39.53 177 SER A CA 1
ATOM 1361 C C . SER A 1 177 ? 16.964 10.863 5.939 1.00 39.53 177 SER A C 1
ATOM 1363 O O . SER A 1 177 ? 15.762 10.987 5.701 1.00 39.53 177 SER A O 1
ATOM 1365 N N . PRO A 1 178 ? 17.379 10.593 7.193 1.00 39.94 178 PRO A N 1
ATOM 1366 C CA . PRO A 1 178 ? 16.456 10.569 8.319 1.00 39.94 178 PRO A CA 1
ATOM 1367 C C . PRO A 1 178 ? 15.832 11.955 8.506 1.00 39.94 178 PRO A C 1
ATOM 1369 O O . PRO A 1 178 ? 16.546 12.929 8.731 1.00 39.94 178 PRO A O 1
ATOM 1372 N N . PHE A 1 179 ? 14.506 12.060 8.434 1.00 40.81 179 PHE A N 1
ATOM 1373 C CA . PHE A 1 179 ? 13.822 13.252 8.931 1.00 40.81 179 PHE A CA 1
ATOM 1374 C C . PHE A 1 179 ? 13.964 13.265 10.460 1.00 40.81 179 PHE A C 1
ATOM 1376 O O . PHE A 1 179 ? 13.571 12.303 11.120 1.00 40.81 179 PHE A O 1
ATOM 1383 N N . SER A 1 180 ? 14.543 14.327 11.021 1.00 38.16 180 SER A N 1
ATOM 1384 C CA . SER A 1 180 ? 14.743 14.517 12.467 1.00 38.16 180 SER A CA 1
ATOM 1385 C C . SER A 1 180 ? 13.515 15.085 13.195 1.00 38.16 180 SER A C 1
ATOM 1387 O O . SER A 1 180 ? 13.608 15.453 14.361 1.00 38.16 180 SER A O 1
ATOM 1389 N N . GLY A 1 181 ? 12.352 15.134 12.542 1.00 32.16 181 GLY A N 1
ATOM 1390 C CA . GLY A 1 181 ? 11.085 15.529 13.154 1.00 32.16 181 GLY A CA 1
ATOM 1391 C C . GLY A 1 181 ? 10.026 14.459 12.923 1.00 32.16 181 GLY A C 1
ATOM 1392 O O . GLY A 1 181 ? 9.719 14.165 11.773 1.00 32.16 181 GLY A O 1
ATOM 1393 N N . SER A 1 182 ? 9.523 13.863 14.007 1.00 33.66 182 SER A N 1
ATOM 1394 C CA . SER A 1 182 ? 8.169 13.305 14.228 1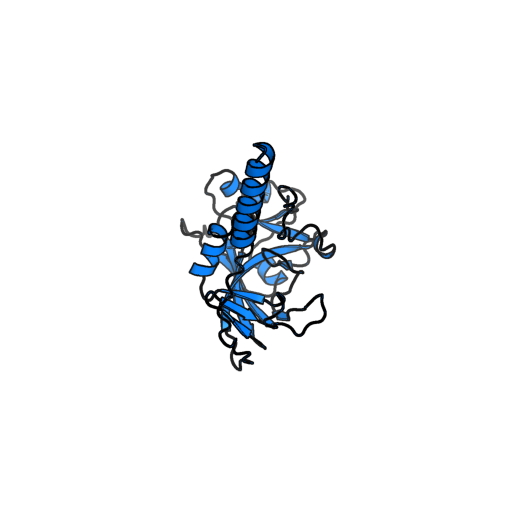.00 33.66 182 SER A CA 1
ATOM 1395 C C . SER A 1 182 ? 7.428 12.543 13.110 1.00 33.66 182 SER A C 1
ATOM 1397 O O . SER A 1 182 ? 6.210 12.400 13.182 1.00 33.66 182 SER A O 1
ATOM 1399 N N . GLY A 1 183 ? 8.109 12.043 12.085 1.00 33.81 183 GLY A N 1
ATOM 1400 C CA . GLY A 1 183 ? 7.456 11.504 10.891 1.00 33.81 183 GLY A CA 1
ATOM 1401 C C . GLY A 1 183 ? 8.392 10.708 9.999 1.00 33.81 183 GLY A C 1
ATOM 1402 O O . GLY A 1 183 ? 8.209 10.696 8.787 1.00 33.81 183 GLY A O 1
ATOM 1403 N N . ASN A 1 184 ? 9.411 10.070 10.583 1.00 39.00 184 ASN A N 1
ATOM 1404 C CA . ASN A 1 184 ? 10.214 9.081 9.879 1.00 39.00 184 ASN A CA 1
ATOM 1405 C C . ASN A 1 184 ? 9.648 7.675 10.161 1.00 39.00 184 ASN A C 1
ATOM 1407 O O . ASN A 1 184 ? 9.894 7.134 11.240 1.00 39.00 184 ASN A O 1
ATOM 1411 N N . PRO A 1 185 ? 8.897 7.071 9.226 1.0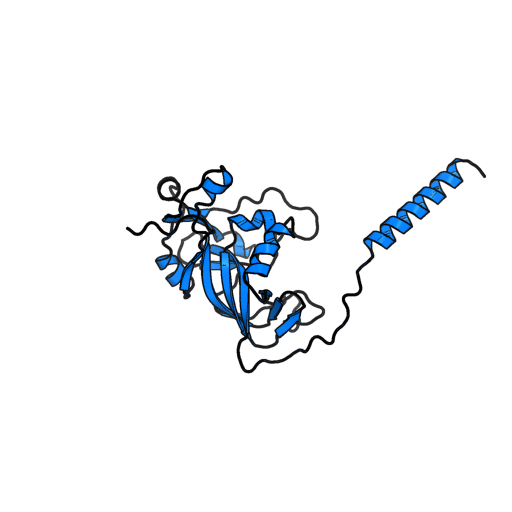0 46.69 185 PRO A N 1
ATOM 1412 C CA . PRO A 1 185 ? 8.178 5.818 9.464 1.00 46.69 185 PRO A CA 1
ATOM 1413 C C . PRO A 1 185 ? 9.082 4.585 9.523 1.00 46.69 185 PRO A C 1
ATOM 1415 O O . PRO A 1 185 ? 8.656 3.530 9.980 1.00 46.69 185 PRO A O 1
ATOM 1418 N N . TYR A 1 186 ? 10.294 4.680 8.965 1.00 51.28 186 TYR A N 1
ATOM 1419 C CA . TYR A 1 186 ? 10.942 3.509 8.365 1.00 51.28 186 TYR A CA 1
ATOM 1420 C C . TYR A 1 186 ? 12.208 3.021 9.064 1.00 51.28 186 TYR A C 1
ATOM 1422 O O . TYR A 1 186 ? 12.632 1.902 8.805 1.00 51.28 186 TYR A O 1
ATOM 1430 N N . LEU A 1 187 ? 12.836 3.805 9.942 1.00 43.62 187 LEU A N 1
ATOM 1431 C CA . LEU A 1 187 ? 14.125 3.397 10.522 1.00 43.62 187 LEU A CA 1
ATOM 1432 C C . LEU A 1 187 ? 14.003 2.475 11.747 1.00 43.62 187 LEU A C 1
ATOM 1434 O O . LEU A 1 187 ? 15.023 2.007 12.248 1.00 43.62 187 LEU A O 1
ATOM 1438 N N . GLY A 1 188 ? 12.784 2.211 12.226 1.00 49.41 188 GLY A N 1
ATOM 1439 C CA . GLY A 1 188 ? 12.563 1.563 13.519 1.00 49.41 188 GLY A CA 1
ATOM 1440 C C . GLY A 1 188 ? 11.983 0.153 13.498 1.00 49.41 188 GLY A C 1
ATOM 1441 O O . GLY A 1 188 ? 12.193 -0.541 14.483 1.00 49.41 188 GLY A O 1
ATOM 1442 N N . ASP A 1 189 ? 11.273 -0.280 12.446 1.00 61.44 189 ASP A N 1
ATOM 1443 C CA . ASP A 1 189 ? 10.643 -1.610 12.434 1.00 61.44 189 ASP A CA 1
ATOM 1444 C C . ASP A 1 189 ? 11.632 -2.663 11.900 1.00 61.44 189 ASP A C 1
ATOM 1446 O O . ASP A 1 189 ? 11.867 -2.733 10.686 1.00 61.44 189 ASP A O 1
ATOM 1450 N N . PRO A 1 190 ? 12.240 -3.499 12.766 1.00 66.12 190 PRO A N 1
ATOM 1451 C CA . PRO A 1 190 ? 13.206 -4.498 12.328 1.00 66.12 190 PRO A CA 1
ATOM 1452 C C . PRO A 1 190 ? 12.563 -5.555 11.426 1.00 66.12 190 PRO A C 1
ATOM 1454 O O . PRO A 1 190 ? 13.279 -6.185 10.650 1.00 66.12 190 PRO A O 1
ATOM 1457 N N . SER A 1 191 ? 11.232 -5.719 11.481 1.00 69.31 191 SER A N 1
ATOM 1458 C CA . SER A 1 191 ? 10.506 -6.697 10.668 1.00 69.31 191 SER A CA 1
ATOM 1459 C C . SER A 1 191 ? 10.535 -6.386 9.173 1.00 69.31 191 SER A C 1
ATOM 1461 O O . SER A 1 191 ? 10.264 -7.275 8.376 1.00 69.31 191 SER A O 1
ATOM 1463 N N . LEU A 1 192 ? 10.903 -5.161 8.778 1.00 72.00 192 LEU A N 1
ATOM 1464 C CA . LEU A 1 192 ? 10.958 -4.736 7.377 1.00 72.00 192 LEU A CA 1
ATOM 1465 C C . LEU A 1 192 ? 12.362 -4.805 6.759 1.00 72.00 192 LEU A C 1
ATOM 1467 O O . LEU A 1 192 ? 12.514 -4.498 5.580 1.00 72.00 192 LEU A O 1
ATOM 1471 N N . ARG A 1 193 ? 13.399 -5.209 7.509 1.00 76.62 193 ARG A N 1
ATOM 1472 C CA . ARG A 1 193 ? 14.786 -5.256 6.995 1.00 76.62 193 ARG A CA 1
ATOM 1473 C C . ARG A 1 193 ? 14.964 -6.208 5.815 1.00 76.62 193 ARG A C 1
ATOM 1475 O O . ARG A 1 193 ? 15.781 -5.942 4.940 1.00 76.62 193 ARG A O 1
ATOM 1482 N N . GLU A 1 194 ? 14.196 -7.289 5.796 1.00 83.69 194 GLU A N 1
ATOM 1483 C CA . GLU A 1 194 ? 14.240 -8.320 4.754 1.00 83.69 194 GLU A CA 1
ATOM 1484 C C . GLU A 1 194 ? 13.191 -8.098 3.658 1.00 83.69 194 GLU A C 1
ATOM 1486 O O . GLU A 1 194 ? 12.983 -8.966 2.814 1.00 83.69 194 GLU A O 1
ATOM 1491 N N . TRP A 1 195 ? 12.535 -6.934 3.653 1.00 87.94 195 TRP A N 1
ATOM 1492 C CA . TRP A 1 195 ? 11.460 -6.614 2.725 1.00 87.94 195 TRP A CA 1
ATOM 1493 C C . TRP A 1 195 ? 11.878 -5.521 1.747 1.00 87.94 195 TRP A C 1
ATOM 1495 O O . TRP A 1 195 ? 12.310 -4.425 2.110 1.00 87.94 195 TRP A O 1
ATOM 1505 N N . LEU A 1 196 ? 11.710 -5.825 0.470 1.00 89.94 196 LEU A N 1
ATOM 1506 C CA . LEU A 1 196 ? 11.979 -4.949 -0.654 1.00 89.94 196 LEU A CA 1
ATOM 1507 C C . LEU A 1 196 ? 10.727 -4.140 -1.001 1.00 89.94 196 LEU A C 1
ATOM 1509 O O . LEU A 1 196 ? 9.598 -4.579 -0.806 1.00 89.94 196 LEU A O 1
ATOM 1513 N N . GLU A 1 197 ? 10.921 -2.932 -1.515 1.00 89.38 197 GLU A N 1
ATOM 1514 C CA . GLU A 1 197 ? 9.847 -2.098 -2.047 1.00 89.38 197 GLU A CA 1
ATOM 1515 C C . GLU A 1 197 ? 9.580 -2.456 -3.503 1.00 89.38 197 GLU A C 1
ATOM 1517 O O . GLU A 1 197 ? 10.501 -2.394 -4.324 1.00 89.38 197 GLU A O 1
ATOM 1522 N N . LEU A 1 198 ? 8.331 -2.788 -3.825 1.00 92.56 198 LEU A N 1
ATOM 1523 C CA . LEU A 1 198 ? 7.924 -2.981 -5.211 1.00 92.56 198 LEU A CA 1
ATOM 1524 C C . LEU A 1 198 ? 7.656 -1.639 -5.885 1.00 92.56 198 LEU A C 1
ATOM 1526 O O . LEU A 1 198 ? 7.087 -0.722 -5.293 1.00 92.56 198 LEU A O 1
ATOM 1530 N N . ARG A 1 199 ? 8.088 -1.537 -7.141 1.00 92.06 199 ARG A N 1
ATOM 1531 C CA . ARG A 1 199 ? 7.935 -0.352 -7.988 1.00 92.06 199 ARG A CA 1
ATOM 1532 C C . ARG A 1 199 ? 7.590 -0.794 -9.397 1.00 92.06 199 ARG A C 1
ATOM 1534 O O . ARG A 1 199 ? 8.163 -1.768 -9.882 1.00 92.06 199 ARG A O 1
ATOM 1541 N N . SER A 1 200 ? 6.711 -0.063 -10.065 1.00 93.88 200 SER A N 1
ATOM 1542 C CA . SER A 1 200 ? 6.421 -0.279 -11.478 1.00 93.88 200 SER A CA 1
ATOM 1543 C C . SER A 1 200 ? 7.623 0.100 -12.350 1.00 93.88 200 SER A C 1
ATOM 1545 O O . SER A 1 200 ? 8.296 1.111 -12.126 1.00 93.88 200 SER A O 1
ATOM 1547 N N . ALA A 1 201 ? 7.918 -0.730 -13.348 1.00 93.69 201 ALA A N 1
ATOM 1548 C CA . ALA A 1 201 ? 9.077 -0.594 -14.223 1.00 93.69 201 ALA A CA 1
ATOM 1549 C C . ALA A 1 201 ? 8.721 -0.927 -15.675 1.00 93.69 201 ALA A C 1
ATOM 1551 O O . ALA A 1 201 ? 7.942 -1.842 -15.938 1.00 93.69 201 ALA A O 1
ATOM 1552 N N . CYS A 1 202 ? 9.294 -0.185 -16.624 1.00 94.31 202 CYS A N 1
ATOM 1553 C CA . CYS A 1 202 ? 9.244 -0.509 -18.049 1.00 94.31 202 CYS A CA 1
ATOM 1554 C C . CYS A 1 202 ? 10.132 -1.722 -18.360 1.00 94.31 202 CYS A C 1
ATOM 1556 O O . CYS A 1 202 ? 10.931 -2.133 -17.518 1.00 94.31 202 CYS A O 1
ATOM 1558 N N . LEU A 1 203 ? 10.007 -2.273 -19.571 1.00 92.25 203 LEU A N 1
ATOM 1559 C CA . LEU A 1 203 ? 10.741 -3.474 -19.980 1.00 92.25 203 LEU A CA 1
ATOM 1560 C C . LEU A 1 203 ? 12.262 -3.312 -19.820 1.00 92.25 203 LEU A C 1
ATOM 1562 O O . LEU A 1 203 ? 12.886 -4.147 -19.178 1.00 92.25 203 LEU A O 1
ATOM 1566 N N . ASP A 1 204 ? 12.828 -2.188 -20.269 1.00 93.12 204 ASP A N 1
ATOM 1567 C CA . ASP A 1 204 ? 14.265 -1.914 -20.137 1.00 93.12 204 ASP A CA 1
ATOM 1568 C C . ASP A 1 204 ? 14.739 -1.986 -18.676 1.00 93.12 204 ASP A C 1
ATOM 1570 O O . ASP A 1 204 ? 15.734 -2.636 -18.371 1.00 93.12 204 ASP A O 1
ATOM 1574 N N . HIS A 1 205 ? 14.010 -1.351 -17.749 1.00 92.25 205 HIS A N 1
ATOM 1575 C CA . HIS A 1 205 ? 14.358 -1.360 -16.324 1.00 92.25 205 HIS A CA 1
ATOM 1576 C C . HIS A 1 205 ? 14.101 -2.706 -15.649 1.00 92.25 205 HIS A C 1
ATOM 1578 O O . HIS A 1 205 ? 14.738 -3.015 -14.639 1.00 92.25 205 HIS A O 1
ATOM 1584 N N . TRP A 1 206 ? 13.150 -3.474 -16.174 1.00 87.12 206 TRP A N 1
ATOM 1585 C CA . TRP A 1 206 ? 12.861 -4.824 -15.722 1.00 87.12 206 TRP A CA 1
ATOM 1586 C C . TRP A 1 206 ? 14.017 -5.762 -16.094 1.00 87.12 206 TRP A C 1
ATOM 1588 O O . TRP A 1 206 ? 14.557 -6.446 -15.227 1.00 87.12 206 TRP A O 1
ATOM 1598 N N . GLU A 1 207 ? 14.471 -5.727 -17.347 1.00 87.06 207 GLU A N 1
ATOM 1599 C CA . GLU A 1 207 ? 15.577 -6.551 -17.850 1.00 87.06 207 GLU A CA 1
ATOM 1600 C C . GLU A 1 207 ? 16.938 -6.119 -17.281 1.00 87.06 207 GLU A C 1
ATOM 1602 O O . GLU A 1 207 ? 17.801 -6.952 -17.002 1.00 87.06 207 GLU A O 1
ATOM 1607 N N . SER A 1 208 ? 17.130 -4.819 -17.032 1.00 84.25 208 SER A N 1
ATOM 1608 C CA . SER A 1 208 ? 18.383 -4.261 -16.513 1.00 84.25 208 SER A CA 1
ATOM 1609 C C . SER A 1 208 ? 18.540 -4.364 -14.988 1.00 84.25 208 SER A C 1
ATOM 1611 O O . SER A 1 208 ? 19.410 -3.696 -14.419 1.00 84.25 208 SER A O 1
ATOM 1613 N N . ALA A 1 209 ? 17.699 -5.130 -14.289 1.00 72.31 209 ALA A N 1
ATOM 1614 C CA . ALA A 1 209 ? 17.738 -5.293 -12.833 1.00 72.31 209 ALA A CA 1
ATOM 1615 C C . ALA A 1 209 ? 18.273 -6.678 -12.402 1.00 72.31 209 ALA A C 1
ATOM 1617 O O . ALA A 1 209 ? 17.568 -7.413 -11.706 1.00 72.31 209 ALA A O 1
ATOM 1618 N N . PRO A 1 210 ? 19.516 -7.063 -12.765 1.00 64.75 210 PRO A N 1
ATOM 1619 C CA . PRO A 1 210 ? 20.034 -8.386 -12.443 1.00 64.75 210 PRO A CA 1
ATOM 1620 C C . PRO A 1 210 ? 20.100 -8.596 -10.926 1.00 64.75 210 PRO A C 1
ATOM 1622 O O . PRO A 1 210 ? 20.561 -7.730 -10.177 1.00 64.75 210 PRO A O 1
ATOM 1625 N N . GLY A 1 211 ? 19.632 -9.762 -10.480 1.00 69.12 211 GLY A N 1
ATOM 1626 C CA . GLY A 1 211 ? 19.652 -10.168 -9.072 1.00 69.12 211 GLY A CA 1
ATOM 1627 C C . GLY A 1 211 ? 18.564 -9.541 -8.199 1.00 69.12 211 GLY A C 1
ATOM 1628 O O . GLY A 1 211 ? 18.603 -9.717 -6.984 1.00 69.12 211 GLY A O 1
ATOM 1629 N N . GLN A 1 212 ? 17.606 -8.816 -8.779 1.00 72.81 212 GLN A N 1
ATOM 1630 C CA . GLN A 1 212 ? 16.440 -8.337 -8.044 1.00 72.81 212 GLN A CA 1
ATOM 1631 C C . GLN A 1 212 ? 15.195 -9.112 -8.444 1.00 72.81 212 GLN A C 1
ATOM 1633 O O . GLN A 1 212 ? 14.991 -9.329 -9.640 1.00 72.81 212 GLN A O 1
ATOM 1638 N N . PRO A 1 213 ? 14.350 -9.509 -7.476 1.00 79.56 213 PRO A N 1
ATOM 1639 C CA . PRO A 1 213 ? 13.062 -10.086 -7.802 1.00 79.56 213 PRO A CA 1
ATOM 1640 C C . PRO A 1 213 ? 12.281 -9.120 -8.685 1.00 79.56 213 PRO A C 1
ATOM 1642 O O . PRO A 1 213 ? 12.176 -7.922 -8.397 1.00 79.56 213 PRO A O 1
ATOM 1645 N N . ALA A 1 214 ? 11.750 -9.656 -9.770 1.00 85.56 214 ALA A N 1
ATOM 1646 C CA . ALA A 1 214 ? 10.932 -8.913 -10.693 1.00 85.56 214 ALA A CA 1
ATOM 1647 C C . ALA A 1 214 ? 9.706 -9.753 -11.037 1.00 85.56 214 ALA A C 1
ATOM 1649 O O . ALA A 1 214 ? 9.799 -10.976 -11.134 1.00 85.56 214 ALA A O 1
ATOM 1650 N N . LEU A 1 215 ? 8.554 -9.098 -11.118 1.00 92.19 215 LEU A N 1
ATOM 1651 C CA . LEU A 1 215 ? 7.271 -9.747 -10.881 1.00 92.19 215 LEU A CA 1
ATOM 1652 C C . LEU A 1 215 ? 6.222 -9.216 -11.860 1.00 92.19 215 LEU A C 1
ATOM 1654 O O . LEU A 1 215 ? 6.137 -8.002 -12.085 1.00 92.19 215 LEU A O 1
ATOM 1658 N N . ALA A 1 216 ? 5.411 -10.106 -12.433 1.00 93.75 216 ALA A N 1
ATOM 1659 C CA . ALA A 1 216 ? 4.223 -9.687 -13.164 1.00 93.75 216 ALA A CA 1
ATOM 1660 C C . ALA A 1 216 ? 3.100 -9.301 -12.183 1.00 93.75 216 ALA A C 1
ATOM 1662 O O . ALA A 1 216 ? 3.099 -9.692 -11.017 1.00 93.75 216 ALA A O 1
ATOM 1663 N N . LEU A 1 217 ? 2.096 -8.552 -12.653 1.00 95.12 217 LEU A N 1
ATOM 1664 C CA . LEU A 1 217 ? 0.938 -8.203 -11.814 1.00 95.12 217 LEU A CA 1
ATOM 1665 C C . LEU A 1 217 ? 0.162 -9.441 -11.347 1.00 95.12 217 LEU A C 1
ATOM 1667 O O . LEU A 1 217 ? -0.346 -9.440 -10.231 1.00 95.12 217 LEU A O 1
ATOM 1671 N N . GLY A 1 218 ? 0.085 -10.478 -12.188 1.00 96.62 218 GLY A N 1
ATOM 1672 C CA . GLY A 1 218 ? -0.583 -11.738 -11.853 1.00 96.62 218 GLY A CA 1
ATOM 1673 C C . GLY A 1 218 ? 0.078 -12.449 -10.675 1.00 96.62 218 GLY A C 1
ATOM 1674 O O . GLY A 1 218 ? -0.610 -12.819 -9.730 1.00 96.62 218 GLY A O 1
ATOM 1675 N N . ASP A 1 219 ? 1.409 -12.539 -10.679 1.00 96.62 219 ASP A N 1
ATOM 1676 C CA . ASP A 1 219 ? 2.152 -13.147 -9.573 1.00 96.62 219 ASP A CA 1
ATOM 1677 C C . ASP A 1 219 ? 1.977 -12.322 -8.283 1.00 96.62 219 ASP A C 1
ATOM 1679 O O . ASP A 1 219 ? 1.821 -12.877 -7.198 1.00 96.62 219 ASP A O 1
ATOM 1683 N N . LEU A 1 220 ? 1.934 -10.982 -8.379 1.00 97.19 220 LEU A N 1
ATOM 1684 C CA . LEU A 1 220 ? 1.642 -10.144 -7.210 1.00 97.19 220 LEU A CA 1
ATOM 1685 C C . LEU A 1 220 ? 0.222 -10.372 -6.677 1.00 97.19 220 LEU A C 1
ATOM 1687 O O . LEU A 1 220 ? 0.023 -10.387 -5.462 1.00 97.19 220 LEU A O 1
ATOM 1691 N N . ALA A 1 221 ? -0.757 -10.528 -7.568 1.00 97.94 221 ALA A N 1
ATOM 1692 C CA . ALA A 1 221 ? -2.137 -10.814 -7.194 1.00 97.94 221 ALA A CA 1
ATOM 1693 C C . ALA A 1 221 ? -2.248 -12.142 -6.439 1.00 97.94 221 ALA A C 1
ATOM 1695 O O . ALA A 1 221 ? -2.936 -12.209 -5.421 1.00 97.94 221 ALA A O 1
ATOM 1696 N N . GLU A 1 222 ? -1.517 -13.165 -6.887 1.00 98.00 222 GLU A N 1
ATOM 1697 C CA . GLU A 1 222 ? -1.424 -14.452 -6.199 1.00 98.00 222 GLU A CA 1
ATOM 1698 C C . GLU A 1 222 ? -0.786 -14.304 -4.812 1.00 98.00 222 GLU A C 1
ATOM 1700 O O . GLU A 1 222 ? -1.371 -14.743 -3.823 1.00 98.00 222 GLU A O 1
ATOM 1705 N N . LEU A 1 223 ? 0.356 -13.612 -4.713 1.00 97.75 223 LEU A N 1
ATOM 1706 C CA . LEU A 1 223 ? 1.062 -13.408 -3.443 1.00 97.75 223 LEU A CA 1
ATOM 1707 C C . LEU A 1 223 ? 0.247 -12.614 -2.415 1.00 97.75 223 LEU A C 1
ATOM 1709 O O . LEU A 1 223 ? 0.335 -12.885 -1.218 1.00 97.75 223 LEU A O 1
ATOM 1713 N N . LEU A 1 224 ? -0.516 -11.611 -2.856 1.00 97.62 224 LEU A N 1
ATOM 1714 C CA . LEU A 1 224 ? -1.364 -10.813 -1.968 1.00 97.62 224 LEU A CA 1
ATOM 1715 C C . LEU A 1 224 ? -2.714 -11.483 -1.681 1.00 97.62 224 LEU A C 1
ATOM 1717 O O . LEU A 1 224 ? -3.343 -11.154 -0.677 1.00 97.62 224 LEU A O 1
ATOM 1721 N N . GLY A 1 225 ? -3.178 -12.386 -2.547 1.00 97.75 225 GLY A N 1
ATOM 1722 C CA . GLY A 1 225 ? -4.520 -12.962 -2.466 1.00 97.75 225 GLY A CA 1
ATOM 1723 C C . GLY A 1 225 ? -5.631 -11.942 -2.749 1.00 97.75 225 GLY A C 1
ATOM 1724 O O . GLY A 1 225 ? -6.703 -12.016 -2.151 1.00 97.75 225 GLY A O 1
ATOM 1725 N N . THR A 1 226 ? -5.380 -10.960 -3.622 1.00 98.00 226 THR A N 1
ATOM 1726 C CA . THR A 1 226 ? -6.368 -9.941 -4.023 1.00 98.00 226 THR A CA 1
ATOM 1727 C C . THR A 1 226 ? -6.164 -9.494 -5.469 1.00 98.00 226 THR A C 1
ATOM 1729 O O . THR A 1 226 ? -5.172 -9.840 -6.110 1.00 98.00 226 THR A O 1
ATOM 1732 N N . VAL A 1 227 ? -7.105 -8.717 -6.001 1.00 98.06 227 VAL A N 1
ATOM 1733 C CA . VAL A 1 227 ? -7.026 -8.192 -7.365 1.00 98.06 227 VAL A CA 1
ATOM 1734 C C . VAL A 1 227 ? -5.935 -7.128 -7.446 1.00 98.06 227 VAL A C 1
ATOM 1736 O O . VAL A 1 227 ? -5.907 -6.190 -6.652 1.00 98.06 227 VAL A O 1
ATOM 1739 N N . VAL A 1 228 ? -5.056 -7.244 -8.440 1.00 98.00 228 VAL A N 1
ATOM 1740 C CA . VAL A 1 228 ? -4.018 -6.250 -8.736 1.00 98.00 228 VAL A CA 1
ATOM 1741 C C . VAL A 1 228 ? -4.185 -5.778 -10.174 1.00 98.00 228 VAL A C 1
ATOM 1743 O O . VAL A 1 228 ? -4.293 -6.590 -11.095 1.00 98.00 228 VAL A O 1
ATOM 1746 N N . ARG A 1 229 ? -4.211 -4.460 -10.379 1.00 96.75 229 ARG A N 1
ATOM 1747 C CA . ARG A 1 229 ? -4.382 -3.834 -11.694 1.00 96.75 229 ARG A CA 1
ATOM 1748 C C . ARG A 1 229 ? -3.452 -2.651 -11.872 1.00 96.75 229 ARG A C 1
ATOM 1750 O O . ARG A 1 229 ? -2.990 -2.051 -10.908 1.00 96.75 229 ARG A O 1
ATOM 1757 N N . TRP A 1 230 ? -3.223 -2.298 -13.129 1.00 94.56 230 TRP A N 1
ATOM 1758 C CA . TRP A 1 230 ? -2.654 -1.004 -13.462 1.00 94.56 230 TRP A CA 1
ATOM 1759 C C . TRP A 1 230 ? -3.660 0.105 -13.126 1.00 94.56 230 TRP A C 1
ATOM 1761 O O . TRP A 1 230 ? -4.807 0.076 -13.567 1.00 94.56 230 TRP A O 1
ATOM 1771 N N . GLU A 1 231 ? -3.221 1.079 -12.343 1.00 91.19 231 GLU A N 1
ATOM 1772 C CA . GLU A 1 231 ? -3.897 2.342 -12.099 1.00 91.19 231 GLU A CA 1
ATOM 1773 C C . GLU A 1 231 ? -3.469 3.317 -13.194 1.00 91.19 231 GLU A C 1
ATOM 1775 O O . GLU A 1 231 ? -2.305 3.717 -13.258 1.00 91.19 231 GLU A O 1
ATOM 1780 N N . ALA A 1 232 ? -4.420 3.699 -14.046 1.00 82.00 232 ALA A N 1
ATOM 1781 C CA . ALA A 1 232 ? -4.166 4.659 -15.107 1.00 82.00 232 ALA A CA 1
ATOM 1782 C C . ALA A 1 232 ? -3.690 5.995 -14.517 1.00 82.00 232 ALA A C 1
ATOM 1784 O O . ALA A 1 232 ? -4.404 6.658 -13.756 1.00 82.00 232 ALA A O 1
ATOM 1785 N N . SER A 1 233 ? -2.496 6.423 -14.913 1.00 68.62 233 SER A N 1
ATOM 1786 C CA . SER A 1 233 ? -1.908 7.703 -14.500 1.00 68.62 233 SER A CA 1
ATOM 1787 C C . SER A 1 233 ? -2.499 8.924 -15.223 1.00 68.62 233 SER A C 1
ATOM 1789 O O . SER A 1 233 ? -2.073 10.050 -14.977 1.00 68.62 233 SER A O 1
ATOM 1791 N N . GLY A 1 234 ? -3.509 8.727 -16.081 1.00 56.41 234 GLY A N 1
ATOM 1792 C CA . GLY A 1 234 ? -4.224 9.800 -16.785 1.00 56.41 234 GLY A CA 1
ATOM 1793 C C . GLY A 1 234 ? -3.650 10.175 -18.156 1.00 56.41 234 GLY A C 1
ATOM 1794 O O . GLY A 1 234 ? -4.136 11.116 -18.779 1.00 56.41 234 GLY A O 1
ATOM 1795 N N . THR A 1 235 ? -2.665 9.435 -18.669 1.00 41.31 235 THR A N 1
ATOM 1796 C CA . THR A 1 235 ? -2.085 9.639 -20.008 1.00 41.31 235 THR A CA 1
ATOM 1797 C C . THR A 1 235 ? -1.649 8.300 -20.611 1.00 41.31 235 THR A C 1
ATOM 1799 O O . THR A 1 235 ? -0.732 7.675 -20.094 1.00 41.31 235 THR A O 1
ATOM 1802 N N . ALA A 1 236 ? -2.278 7.929 -21.728 1.00 36.88 236 ALA A N 1
ATOM 1803 C CA . ALA A 1 236 ? -2.028 6.742 -22.555 1.00 36.88 236 ALA A CA 1
ATOM 1804 C C . ALA A 1 236 ? -2.277 5.375 -21.879 1.00 36.88 236 ALA A C 1
ATOM 1806 O O . ALA A 1 236 ? -1.692 5.020 -20.868 1.00 36.88 236 ALA A O 1
ATOM 1807 N N . GLY A 1 237 ? -3.206 4.616 -22.469 1.00 32.66 237 GLY A N 1
ATOM 1808 C CA . GLY A 1 237 ? -3.660 3.317 -21.977 1.00 32.66 237 GLY A CA 1
ATOM 1809 C C . GLY A 1 237 ? -2.636 2.181 -22.121 1.00 32.66 237 GLY A C 1
ATOM 1810 O O . GLY A 1 237 ? -1.565 2.362 -22.701 1.00 32.66 237 GLY A O 1
ATOM 1811 N N . PRO A 1 238 ? -2.976 0.985 -21.608 1.00 36.75 238 PRO A N 1
ATOM 1812 C CA . PRO A 1 238 ? -2.060 -0.146 -21.549 1.00 36.75 238 PRO A CA 1
ATOM 1813 C C . PRO A 1 238 ? -1.645 -0.615 -22.947 1.00 36.75 238 PRO A C 1
ATOM 1815 O O . PRO A 1 238 ? -2.482 -0.814 -23.827 1.00 36.75 238 PRO A O 1
ATOM 1818 N N . VAL A 1 239 ? -0.346 -0.868 -23.124 1.00 36.12 239 VAL A N 1
ATOM 1819 C CA . VAL A 1 239 ? 0.165 -1.653 -24.252 1.00 36.12 239 VAL A CA 1
ATOM 1820 C C . VAL A 1 239 ? -0.142 -3.120 -23.952 1.00 36.12 239 VAL A C 1
ATOM 1822 O O . VAL A 1 239 ? 0.534 -3.757 -23.144 1.00 36.12 239 VAL A O 1
ATOM 1825 N N . SER A 1 240 ? -1.206 -3.644 -24.553 1.00 34.09 240 SER A N 1
ATOM 1826 C CA . SER A 1 240 ? -1.465 -5.083 -24.604 1.00 34.09 240 SER A CA 1
ATOM 1827 C C . SER A 1 240 ? -0.414 -5.769 -25.482 1.00 34.09 240 SER A C 1
ATOM 1829 O O . SER A 1 240 ? -0.050 -5.226 -26.527 1.00 34.09 240 SER A O 1
ATOM 1831 N N . ARG A 1 241 ? 0.058 -6.947 -25.055 1.00 35.31 241 ARG A N 1
ATOM 1832 C CA . ARG A 1 241 ? 0.816 -7.867 -25.918 1.00 35.31 241 ARG A CA 1
ATOM 1833 C C . ARG A 1 241 ? -0.054 -8.391 -27.053 1.00 35.31 241 ARG A C 1
ATOM 1835 O O . ARG A 1 241 ? -1.259 -8.608 -26.792 1.00 35.31 241 ARG A O 1
#